Protein AF-A0A661NFU7-F1 (afdb_monomer_lite)

Secondary structure (DSSP, 8-state):
-PPPPP--------------------------------------PPPGGGGS--STT-EEEEESSTTSPPEEEEEEEE-TT--EEEEETT-SS-EEEEE-SSEEEEE-TT--EEEEEEESS--TT-EEEEEEEETTEEEEEEEEEEEEEEEEEETTEEEEEEEEEEEEEEEPSSSS-SS-EEEEEEEEEETTTEEEEEEEEEESPPTT-SS-SEEEEEEEEEE-TTS---PPPSGGGG----HHHHHHHH-S--EEPSPSSPEE-GGG-EEEEEEETTEEEEEEEEEETT-S-TT-SEEEEETTEEEEEES-GGG-TTGGGGHHHHHTT-

Foldseek 3Di:
DDDDDAPQQDDDDDDDDDDDDDDDDDDDDDDDDDDDDDDDPDPPQDQQVQLAFQDQLWKFWKDQDVPGDIKIKGFHDADPVRWTWMDIPRDPGTFIWDDDRAFIFTADPVRHGAGTPDGPPQDAQDKDWDWHADPNDTKIKIKGWHDQFDWDQALNRTFTRKTWMKMWIWAPQDPPAVHTKIKIKIWITTGQRHTFKIWIAIPPAGDDHPDGNITMMGTNFIDGPPDDPNDQPAAQSLFGDDQVNQCVQQVADKAWDPPPGFDQDPPRKTWTWIDGPPWIKIKIAFAAPPPDDPQFPDKDDDPRGIITIHIDCNSRVRRNSCHVNRVSSD

Sequence (330 aa):
MKRPVALVLVFAVALALFTAGCDDGPGDSPGAASGGGTGGTGSSTIPLPRLFPLAPGDRWRLAASPGDAVRLEGVTAIDGTGIIAIHGTAHQAAERYRVSEDEITLVTPMGEAVSPILRAPLRAGAEWAYEHRERDVAVPCEVTVVDVSLRETVAGVEVRGCVSLRRRCRYPAGAPFTNSTTHSSDEVYCPGVGLTRVRNVFRPAPAKSALSADREERVVGFRVAGSPAGGPSEGCARFILLPSDLVTACGVDVRPAAPTAGEDIEDGACRYSHQHGTETLTTVIGAPEGSAPEDALVTVSGDGRSAWVSGRAAACPGAERLAPLLTSLL

pLDDT: mean 79.03, std 21.93, range [21.48, 98.5]

Structure (mmCIF, N/CA/C/O backbone):
data_AF-A0A661NFU7-F1
#
_entry.id   AF-A0A661NFU7-F1
#
loop_
_atom_site.group_PDB
_atom_site.id
_atom_site.type_symbol
_atom_site.label_atom_id
_atom_site.label_alt_id
_atom_site.label_comp_id
_atom_site.label_asym_id
_atom_site.label_entity_id
_atom_site.label_seq_id
_atom_site.pdbx_PDB_ins_code
_atom_site.Cartn_x
_atom_site.Cartn_y
_atom_site.Cartn_z
_atom_site.occupancy
_atom_site.B_iso_or_equiv
_atom_site.auth_seq_id
_atom_site.auth_comp_id
_atom_site.auth_asym_id
_atom_site.auth_atom_id
_atom_site.pdbx_PDB_model_num
ATOM 1 N N . MET A 1 1 ? 1.136 36.111 -5.726 1.00 32.72 1 MET A N 1
ATOM 2 C CA . MET A 1 1 ? 1.785 34.992 -5.008 1.00 32.72 1 MET A CA 1
ATOM 3 C C . MET A 1 1 ? 1.080 33.703 -5.415 1.00 32.72 1 MET A C 1
ATOM 5 O O . MET A 1 1 ? -0.072 33.516 -5.055 1.00 32.72 1 MET A O 1
ATOM 9 N N . LYS A 1 2 ? 1.697 32.902 -6.293 1.00 24.41 2 LYS A N 1
ATOM 10 C CA . LYS A 1 2 ? 1.096 31.701 -6.902 1.00 24.41 2 LYS A CA 1
ATOM 11 C C . LYS A 1 2 ? 1.583 30.464 -6.136 1.00 24.41 2 LYS A C 1
ATOM 13 O O . LYS A 1 2 ? 2.788 30.278 -6.018 1.00 24.41 2 LYS A O 1
ATOM 18 N N . ARG A 1 3 ? 0.659 29.669 -5.586 1.00 21.75 3 ARG A N 1
ATOM 19 C CA . ARG A 1 3 ? 0.948 28.396 -4.898 1.00 21.75 3 ARG A CA 1
ATOM 20 C C . ARG A 1 3 ? 1.427 27.344 -5.918 1.00 21.75 3 ARG A C 1
ATOM 22 O O . ARG A 1 3 ? 0.835 27.288 -6.997 1.00 21.75 3 ARG A O 1
ATOM 29 N N . PRO A 1 4 ? 2.443 26.515 -5.619 1.00 24.59 4 PRO A N 1
ATOM 30 C CA . PRO A 1 4 ? 2.812 25.405 -6.489 1.00 24.59 4 PRO A CA 1
ATOM 31 C C . PRO A 1 4 ? 1.794 24.269 -6.322 1.00 24.59 4 PRO A C 1
ATOM 33 O O . PRO A 1 4 ? 1.572 23.770 -5.222 1.00 24.59 4 PRO A O 1
ATOM 36 N N . VAL A 1 5 ? 1.148 23.893 -7.423 1.00 22.75 5 VAL A N 1
ATOM 37 C CA . VAL A 1 5 ? 0.318 22.689 -7.528 1.00 22.75 5 VAL A CA 1
ATOM 38 C C . VAL A 1 5 ? 1.269 21.495 -7.568 1.00 22.75 5 VAL A C 1
ATOM 40 O O . VAL A 1 5 ? 2.102 21.403 -8.469 1.00 22.75 5 VAL A O 1
ATOM 43 N N . ALA A 1 6 ? 1.182 20.611 -6.574 1.00 25.23 6 ALA A N 1
ATOM 44 C CA . ALA A 1 6 ? 1.880 19.334 -6.588 1.00 25.23 6 ALA A CA 1
ATOM 45 C C . ALA A 1 6 ? 1.347 18.499 -7.760 1.00 25.23 6 ALA A C 1
ATOM 47 O O . ALA A 1 6 ? 0.142 18.273 -7.877 1.00 25.23 6 ALA A O 1
ATOM 48 N N . LEU A 1 7 ? 2.249 18.090 -8.650 1.00 24.42 7 LEU A N 1
ATOM 49 C CA . LEU A 1 7 ? 1.949 17.209 -9.769 1.00 24.42 7 LEU A CA 1
ATOM 50 C C . LEU A 1 7 ? 1.726 15.797 -9.208 1.00 24.42 7 LEU A C 1
ATOM 52 O O . LEU A 1 7 ? 2.658 15.012 -9.072 1.00 24.42 7 LEU A O 1
ATOM 56 N N . VAL A 1 8 ? 0.488 15.524 -8.810 1.00 27.62 8 VAL A N 1
ATOM 57 C CA . VAL A 1 8 ? -0.007 14.186 -8.487 1.00 27.62 8 VAL A CA 1
ATOM 58 C C . VAL A 1 8 ? -0.153 13.428 -9.805 1.00 27.62 8 VAL A C 1
ATOM 60 O O . VAL A 1 8 ? -0.700 13.970 -10.768 1.00 27.62 8 VAL A O 1
ATOM 63 N N . LEU A 1 9 ? 0.367 12.200 -9.876 1.00 27.88 9 LEU A N 1
ATOM 64 C CA . LEU A 1 9 ? 0.092 11.300 -10.993 1.00 27.88 9 LEU A CA 1
ATOM 65 C C . LEU A 1 9 ? -1.425 11.067 -11.047 1.00 27.88 9 LEU A C 1
ATOM 67 O O . LEU A 1 9 ? -2.023 10.497 -10.139 1.00 27.88 9 LEU A O 1
ATOM 71 N N . VAL A 1 10 ? -2.042 11.617 -12.090 1.00 23.67 10 VAL A N 1
ATOM 72 C CA . VAL A 1 10 ? -3.482 11.602 -12.336 1.00 23.67 10 VAL A CA 1
ATOM 73 C C . VAL A 1 10 ? -3.877 10.230 -12.874 1.00 23.67 10 VAL A C 1
ATOM 75 O O . VAL A 1 10 ? -3.493 9.886 -13.988 1.00 23.67 10 VAL A O 1
ATOM 78 N N . PHE A 1 11 ? -4.708 9.502 -12.128 1.00 25.86 11 PHE A N 1
ATOM 79 C CA . PHE A 1 11 ? -5.655 8.546 -12.699 1.00 25.86 11 PHE A CA 1
ATOM 80 C C . PHE A 1 11 ? -7.072 9.033 -12.382 1.00 25.86 11 PHE A C 1
ATOM 82 O O . PHE A 1 11 ? -7.464 9.181 -11.229 1.00 25.86 11 PHE A O 1
ATOM 89 N N . ALA A 1 12 ? -7.817 9.323 -13.440 1.00 22.69 12 ALA A N 1
ATOM 90 C CA . ALA A 1 12 ? -9.223 9.711 -13.478 1.00 22.69 12 ALA A CA 1
ATOM 91 C C . ALA A 1 12 ? -9.811 8.886 -14.649 1.00 22.69 12 ALA A C 1
ATOM 93 O O . ALA A 1 12 ? -9.092 8.685 -15.623 1.00 22.69 12 ALA A O 1
ATOM 94 N N . VAL A 1 13 ? -11.022 8.326 -14.706 1.00 21.78 13 VAL A N 1
ATOM 95 C CA . VAL A 1 13 ? -12.300 8.391 -13.977 1.00 21.78 13 VAL A CA 1
ATOM 96 C C . VAL A 1 13 ? -13.064 7.101 -14.345 1.00 21.78 13 VAL A C 1
ATOM 98 O O . VAL A 1 13 ? -12.955 6.676 -15.490 1.00 21.78 13 VAL A O 1
ATOM 101 N N . ALA A 1 14 ? -13.880 6.539 -13.441 1.00 22.72 14 ALA A N 1
ATOM 102 C CA . ALA A 1 14 ? -15.266 6.111 -13.723 1.00 22.72 14 ALA A CA 1
ATOM 103 C C . ALA A 1 14 ? -15.932 5.569 -12.449 1.00 22.72 14 ALA A C 1
ATOM 105 O O . ALA A 1 14 ? -15.638 4.476 -11.975 1.00 22.72 14 ALA A O 1
ATOM 106 N N . LEU A 1 15 ? -16.841 6.375 -11.902 1.00 21.48 15 LEU A N 1
ATOM 107 C CA . LEU A 1 15 ? -17.808 5.994 -10.883 1.00 21.48 15 LEU A CA 1
ATOM 108 C C . LEU A 1 15 ? -18.973 5.291 -11.594 1.00 21.48 15 LEU A C 1
ATOM 110 O O . LEU A 1 15 ? -19.629 5.907 -12.432 1.00 21.48 15 LEU A O 1
ATOM 114 N N . ALA A 1 16 ? -19.248 4.036 -11.251 1.00 23.38 16 ALA A N 1
ATOM 115 C CA . ALA A 1 16 ? -20.509 3.385 -11.580 1.00 23.38 16 ALA A CA 1
ATOM 116 C C . ALA A 1 16 ? -21.072 2.744 -10.309 1.00 23.38 16 ALA A C 1
ATOM 118 O O . ALA A 1 16 ? -20.549 1.760 -9.793 1.00 23.38 16 ALA A O 1
ATOM 119 N N . LEU A 1 17 ? -22.127 3.373 -9.794 1.00 25.11 17 LEU A N 1
ATOM 120 C CA . LEU A 1 17 ? -23.038 2.820 -8.803 1.00 25.11 17 LEU A CA 1
ATOM 121 C C . LEU A 1 17 ? -23.698 1.570 -9.386 1.00 25.11 17 LEU A C 1
ATOM 123 O O . LEU A 1 17 ? -24.396 1.676 -10.390 1.00 25.11 17 LEU A O 1
ATOM 127 N N . PHE A 1 18 ? -23.548 0.428 -8.719 1.00 24.09 18 PHE A N 1
ATOM 128 C CA . PHE A 1 18 ? -24.538 -0.639 -8.790 1.00 24.09 18 PHE A CA 1
ATOM 129 C C . PHE A 1 18 ? -24.770 -1.234 -7.405 1.00 24.09 18 PHE A C 1
ATOM 131 O O . PHE A 1 18 ? -23.899 -1.828 -6.777 1.00 24.09 18 PHE A O 1
ATOM 138 N N . THR A 1 19 ? -25.994 -1.011 -6.947 1.00 29.20 19 THR A N 1
ATOM 139 C CA . THR A 1 19 ? -26.696 -1.716 -5.884 1.00 29.20 19 THR A CA 1
ATOM 140 C C . THR A 1 19 ? -27.174 -3.072 -6.404 1.00 29.20 19 THR A C 1
ATOM 142 O O . THR A 1 19 ? -27.912 -3.103 -7.387 1.00 29.20 19 THR A O 1
ATOM 145 N N . ALA A 1 20 ? -26.793 -4.157 -5.736 1.00 24.72 20 ALA A N 1
ATOM 146 C CA . ALA A 1 20 ? -27.461 -5.466 -5.656 1.00 24.72 20 ALA A CA 1
ATOM 147 C C . ALA A 1 20 ? -26.485 -6.367 -4.884 1.00 24.72 20 ALA A C 1
ATOM 149 O O . ALA A 1 20 ? -25.292 -6.308 -5.140 1.00 24.72 20 ALA A O 1
ATOM 150 N N . GLY A 1 21 ? -26.833 -7.192 -3.914 1.00 23.44 21 GLY A N 1
ATOM 151 C CA . GLY A 1 21 ? -28.088 -7.698 -3.391 1.00 23.44 21 GLY A CA 1
ATOM 152 C C . GLY A 1 21 ? -27.630 -8.873 -2.528 1.00 23.44 21 GLY A C 1
ATOM 153 O O . GLY A 1 21 ? -26.837 -9.689 -2.993 1.00 23.44 21 GLY A O 1
ATOM 154 N N . CYS A 1 22 ? -27.998 -8.871 -1.252 1.00 26.19 22 CYS A N 1
ATOM 155 C CA . CYS A 1 22 ? -27.681 -9.945 -0.320 1.00 26.19 22 CYS A CA 1
ATOM 156 C C . CYS A 1 22 ? -28.248 -11.268 -0.843 1.00 26.19 22 CYS A C 1
ATOM 158 O O . CYS A 1 22 ? -29.412 -11.297 -1.240 1.00 26.19 22 CYS A O 1
ATOM 160 N N . ASP A 1 23 ? -27.461 -12.339 -0.779 1.00 26.25 23 ASP A N 1
ATOM 161 C CA . ASP A 1 23 ? -28.019 -13.676 -0.611 1.00 26.25 23 ASP A CA 1
ATOM 162 C C . ASP A 1 23 ? -27.076 -14.505 0.270 1.00 26.25 23 ASP A C 1
ATOM 164 O O . ASP A 1 23 ? -25.884 -14.647 -0.017 1.00 26.25 23 ASP A O 1
ATOM 168 N N . ASP A 1 24 ? -27.628 -14.957 1.393 1.00 26.53 24 ASP A N 1
ATOM 169 C CA . ASP A 1 24 ? -26.998 -15.775 2.423 1.00 26.53 24 ASP A CA 1
ATOM 170 C C . ASP A 1 24 ? -27.131 -17.262 2.066 1.00 26.53 24 ASP A C 1
ATOM 172 O O . ASP A 1 24 ? -28.195 -17.722 1.651 1.00 26.53 24 ASP A O 1
ATOM 176 N N . GLY A 1 25 ? -26.094 -18.059 2.332 1.00 26.88 25 GLY A N 1
ATOM 177 C CA . GLY A 1 25 ? -26.240 -19.514 2.374 1.00 26.88 25 GLY A CA 1
ATOM 178 C C . GLY A 1 25 ? -24.966 -20.253 2.803 1.00 26.88 25 GLY A C 1
ATOM 179 O O . GLY A 1 25 ? -23.884 -19.852 2.388 1.00 26.88 25 GLY A O 1
ATOM 180 N N . PRO A 1 26 ? -25.053 -21.299 3.649 1.00 32.62 26 PRO A N 1
ATOM 181 C CA . PRO A 1 26 ? -24.040 -21.582 4.667 1.00 32.62 26 PRO A CA 1
ATOM 182 C C . PRO A 1 26 ? -23.194 -22.845 4.414 1.00 32.62 26 PRO A C 1
ATOM 184 O O . PRO A 1 26 ? -23.623 -23.754 3.715 1.00 32.62 26 PRO A O 1
ATOM 187 N N . GLY A 1 27 ? -22.064 -22.922 5.132 1.00 25.66 27 GLY A N 1
ATOM 188 C CA . GLY A 1 27 ? -21.506 -24.162 5.695 1.00 25.66 27 GLY A CA 1
ATOM 189 C C . GLY A 1 27 ? -20.656 -25.044 4.777 1.00 25.66 27 GLY A C 1
ATOM 190 O O . GLY A 1 27 ? -21.165 -25.662 3.855 1.00 25.66 27 GLY A O 1
ATOM 191 N N . ASP A 1 28 ? -19.362 -25.172 5.088 1.00 26.33 28 ASP A N 1
ATOM 192 C CA . ASP A 1 28 ? -18.839 -26.421 5.668 1.00 26.33 28 ASP A CA 1
ATOM 193 C C . ASP A 1 28 ? -17.328 -26.336 5.946 1.00 26.33 28 ASP A C 1
ATOM 195 O O . ASP A 1 28 ? -16.504 -26.103 5.062 1.00 26.33 28 ASP A O 1
ATOM 199 N N . SER A 1 29 ? -16.971 -26.572 7.210 1.00 35.22 29 SER A N 1
ATOM 200 C CA . SER A 1 29 ? -15.615 -26.922 7.644 1.00 35.22 29 SER A CA 1
ATOM 201 C C . SER A 1 29 ? -15.405 -28.427 7.478 1.00 35.22 29 SER A C 1
ATOM 203 O O . SER A 1 29 ? -16.268 -29.214 7.866 1.00 35.22 29 SER A O 1
ATOM 205 N N . PRO A 1 30 ? -14.220 -28.856 7.027 1.00 34.56 30 PRO A N 1
ATOM 206 C CA . PRO A 1 30 ? -13.427 -29.766 7.861 1.00 34.56 30 PRO A CA 1
ATOM 207 C C . PRO A 1 30 ? -11.935 -29.387 7.778 1.00 34.56 30 PRO A C 1
ATOM 209 O O . PRO A 1 30 ? -11.441 -28.945 6.752 1.00 34.56 30 PRO A O 1
ATOM 212 N N . GLY A 1 31 ? -11.131 -29.453 8.830 1.00 26.16 31 GLY A N 1
ATOM 213 C CA . GLY A 1 31 ? -10.906 -30.603 9.692 1.00 26.16 31 GLY A CA 1
ATOM 214 C C . GLY A 1 31 ? -9.389 -30.801 9.743 1.00 26.16 31 GLY A C 1
ATOM 215 O O . GLY A 1 31 ? -8.751 -31.051 8.724 1.00 26.16 31 GLY A O 1
ATOM 216 N N . ALA A 1 32 ? -8.807 -30.602 10.922 1.00 32.34 32 ALA A N 1
ATOM 217 C CA . ALA A 1 32 ? -7.379 -30.729 11.168 1.00 32.34 32 ALA A CA 1
ATOM 218 C C . ALA A 1 32 ? -6.890 -32.167 10.930 1.00 32.34 32 ALA A C 1
ATOM 220 O O . ALA A 1 32 ? -7.489 -33.118 11.430 1.00 32.34 32 ALA A O 1
ATOM 221 N N . ALA A 1 33 ? -5.753 -32.314 10.248 1.00 31.33 33 ALA A N 1
ATOM 222 C CA . ALA A 1 33 ? -4.968 -33.542 10.250 1.00 31.33 33 ALA A CA 1
ATOM 223 C C . ALA A 1 33 ? -3.487 -33.214 10.475 1.00 31.33 33 ALA A C 1
ATOM 225 O O . ALA A 1 33 ? -2.827 -32.548 9.681 1.00 31.33 33 ALA A O 1
ATOM 226 N N . SER A 1 34 ? -3.007 -33.679 11.622 1.00 31.25 34 SER A N 1
ATOM 227 C CA . SER A 1 34 ? -1.635 -33.675 12.116 1.00 31.25 34 SER A CA 1
ATOM 228 C C . SER A 1 34 ? -0.794 -34.818 11.535 1.00 31.25 34 SER A C 1
ATOM 230 O O . SER A 1 34 ? -1.303 -35.925 11.370 1.00 31.25 34 SER A O 1
ATOM 232 N N . GLY A 1 35 ? 0.517 -34.587 11.398 1.00 28.98 35 GLY A N 1
ATOM 233 C CA . GLY A 1 35 ? 1.565 -35.596 11.160 1.00 28.98 35 GLY A CA 1
ATOM 234 C C . GLY A 1 35 ? 2.406 -35.232 9.932 1.00 28.98 35 GLY A C 1
ATOM 235 O O . GLY A 1 35 ? 1.856 -34.902 8.897 1.00 28.98 35 GLY A O 1
ATOM 236 N N . GLY A 1 36 ? 3.734 -35.214 9.921 1.00 27.38 36 GLY A N 1
ATOM 237 C CA . GLY A 1 36 ? 4.742 -35.725 10.837 1.00 27.38 36 GLY A CA 1
ATOM 238 C C . GLY A 1 36 ? 5.950 -36.135 9.986 1.00 27.38 36 GLY A C 1
ATOM 239 O O . GLY A 1 36 ? 5.852 -37.096 9.238 1.00 27.38 36 GLY A O 1
ATOM 240 N N . GLY A 1 37 ? 7.068 -35.409 10.108 1.00 29.00 37 GLY A N 1
ATOM 241 C CA . GLY A 1 37 ? 8.418 -35.848 9.720 1.00 29.00 37 GLY A CA 1
ATOM 242 C C . GLY A 1 37 ? 8.787 -35.859 8.228 1.00 29.00 37 GLY A C 1
ATOM 243 O O . GLY A 1 37 ? 8.301 -36.669 7.453 1.00 29.00 37 GLY A O 1
ATOM 244 N N . THR A 1 38 ? 9.786 -35.062 7.842 1.00 32.88 38 THR A N 1
ATOM 245 C CA . THR A 1 38 ? 11.164 -35.523 7.541 1.00 32.88 38 THR A CA 1
ATOM 246 C C . THR A 1 38 ? 11.987 -34.376 6.950 1.00 32.88 38 THR A C 1
ATOM 248 O O . THR A 1 38 ? 11.473 -33.501 6.260 1.00 32.88 38 THR A O 1
ATOM 251 N N . GLY A 1 39 ? 13.278 -34.345 7.291 1.00 38.88 39 GLY A N 1
ATOM 252 C CA . GLY A 1 39 ? 14.215 -33.324 6.843 1.00 38.88 39 GLY A CA 1
ATOM 253 C C . GLY A 1 39 ? 14.379 -33.321 5.327 1.00 38.88 39 GLY A C 1
ATOM 254 O O . GLY A 1 39 ? 14.844 -34.291 4.738 1.00 38.88 39 GLY A O 1
ATOM 255 N N . GLY A 1 40 ? 14.053 -32.187 4.721 1.00 28.52 40 GLY A N 1
ATOM 256 C CA . GLY A 1 40 ? 14.573 -31.775 3.432 1.00 28.52 40 GLY A CA 1
ATOM 257 C C . GLY A 1 40 ? 15.336 -30.480 3.645 1.00 28.52 40 GLY A C 1
ATOM 258 O O . GLY A 1 40 ? 14.854 -29.580 4.333 1.00 28.52 40 GLY A O 1
ATOM 259 N N . THR A 1 41 ? 16.518 -30.360 3.051 1.00 40.97 41 THR A N 1
ATOM 260 C CA . THR A 1 41 ? 17.114 -29.065 2.706 1.00 40.97 41 THR A CA 1
ATOM 261 C C . THR A 1 41 ? 16.183 -28.384 1.704 1.00 40.97 41 THR A C 1
ATOM 263 O O . THR A 1 41 ? 16.412 -28.403 0.497 1.00 40.97 41 THR A O 1
ATOM 266 N N . GLY A 1 42 ? 15.050 -27.895 2.204 1.00 34.97 42 GLY A N 1
ATOM 267 C CA . GLY A 1 42 ? 14.033 -27.228 1.425 1.00 34.97 42 GLY A CA 1
ATOM 268 C C . GLY A 1 42 ? 14.587 -25.881 1.017 1.00 34.97 42 GLY A C 1
ATOM 269 O O . GLY A 1 42 ? 14.854 -25.032 1.866 1.00 34.97 42 GLY A O 1
ATOM 270 N N . SER A 1 43 ? 14.756 -25.688 -0.286 1.00 43.81 43 SER A N 1
ATOM 271 C CA . SER A 1 43 ? 14.678 -24.356 -0.864 1.00 43.81 43 SER A CA 1
ATOM 272 C C . SER A 1 43 ? 13.321 -23.799 -0.434 1.00 43.81 43 SER A C 1
ATOM 274 O O . SER A 1 43 ? 12.294 -24.157 -1.003 1.00 43.81 43 SER A O 1
ATOM 276 N N . SER A 1 44 ? 13.282 -23.051 0.672 1.00 49.50 44 SER A N 1
ATOM 277 C CA . SER A 1 44 ? 12.045 -22.455 1.155 1.00 49.50 44 SER A CA 1
ATOM 278 C C . SER A 1 44 ? 11.740 -21.285 0.234 1.00 49.50 44 SER A C 1
ATOM 280 O O . SER A 1 44 ? 12.158 -20.155 0.484 1.00 49.50 44 SER A O 1
ATOM 282 N N . THR A 1 45 ? 11.074 -21.565 -0.881 1.00 71.69 45 THR A N 1
ATOM 283 C CA . THR A 1 45 ? 10.453 -20.526 -1.691 1.00 71.69 45 THR A CA 1
ATOM 284 C C . THR A 1 45 ? 9.476 -19.786 -0.793 1.00 71.69 45 THR A C 1
ATOM 286 O O . THR A 1 45 ? 8.555 -20.390 -0.244 1.00 71.69 45 THR A O 1
ATOM 289 N N . ILE A 1 46 ? 9.728 -18.498 -0.577 1.00 77.00 46 ILE A N 1
ATOM 290 C CA . ILE A 1 46 ? 8.835 -17.639 0.193 1.00 77.00 46 ILE A CA 1
ATOM 291 C C . ILE A 1 46 ? 7.577 -17.444 -0.661 1.00 77.00 46 ILE A C 1
ATOM 293 O O . ILE A 1 46 ? 7.709 -16.910 -1.764 1.00 77.00 46 ILE A O 1
ATOM 297 N N . PRO A 1 47 ? 6.390 -17.875 -0.194 1.00 88.88 47 PRO A N 1
ATOM 298 C CA . PRO A 1 47 ? 5.140 -17.635 -0.907 1.00 88.88 47 PRO A CA 1
ATOM 299 C C . PRO A 1 47 ? 4.960 -16.136 -1.133 1.00 88.88 47 PRO A C 1
ATOM 301 O O . PRO A 1 47 ? 5.086 -15.360 -0.177 1.00 88.88 47 PRO A O 1
ATOM 304 N N . LEU A 1 48 ? 4.664 -15.720 -2.367 1.00 93.44 48 LEU A N 1
ATOM 305 C CA . LEU A 1 48 ? 4.478 -14.301 -2.682 1.00 93.44 48 LEU A CA 1
ATOM 306 C C . LEU A 1 48 ? 3.436 -13.616 -1.790 1.00 93.44 48 LEU A C 1
ATOM 308 O O . LEU A 1 48 ? 3.732 -12.513 -1.329 1.00 93.44 48 LEU A O 1
ATOM 312 N N . PRO A 1 49 ? 2.288 -14.242 -1.447 1.00 93.31 49 PRO A N 1
ATOM 313 C CA . PRO A 1 49 ? 1.300 -13.608 -0.577 1.00 93.31 49 PRO A CA 1
ATOM 314 C C . PRO A 1 49 ? 1.865 -13.207 0.792 1.00 93.31 49 PRO A C 1
ATOM 316 O O . PRO A 1 49 ? 1.413 -12.237 1.386 1.00 93.31 49 PRO A O 1
ATOM 319 N N . ARG A 1 50 ? 2.913 -13.880 1.291 1.00 91.94 50 ARG A N 1
ATOM 320 C CA . ARG A 1 50 ? 3.550 -13.487 2.558 1.00 91.94 50 ARG A CA 1
ATOM 321 C C . ARG A 1 50 ? 4.326 -12.177 2.458 1.00 91.94 50 ARG A C 1
ATOM 323 O O . ARG A 1 50 ? 4.597 -11.579 3.493 1.00 91.94 50 ARG A O 1
ATOM 330 N N . LEU A 1 51 ? 4.706 -11.750 1.257 1.00 93.38 51 LEU A N 1
ATOM 331 C CA . LEU A 1 51 ? 5.457 -10.523 0.982 1.00 93.38 51 LEU A CA 1
ATOM 332 C C . LEU A 1 51 ? 4.544 -9.329 0.671 1.00 93.38 51 LEU A C 1
ATOM 334 O O . LEU A 1 51 ? 5.028 -8.329 0.142 1.00 93.38 51 LEU A O 1
ATOM 338 N N . PHE A 1 52 ? 3.244 -9.422 0.964 1.00 93.38 52 PHE A N 1
ATOM 339 C CA . PHE A 1 52 ? 2.271 -8.377 0.661 1.00 93.38 52 PHE A CA 1
ATOM 340 C C . PHE A 1 52 ? 1.243 -8.222 1.797 1.00 93.38 52 PHE A C 1
ATOM 342 O O . PHE A 1 52 ? 0.897 -9.223 2.421 1.00 93.38 52 PHE A O 1
ATOM 349 N N . PRO A 1 53 ? 0.756 -7.004 2.094 1.00 91.31 53 PRO A N 1
ATOM 350 C CA . PRO A 1 53 ? -0.383 -6.794 2.991 1.00 91.31 53 PRO A CA 1
ATOM 351 C C . PRO A 1 53 ? -1.676 -7.312 2.352 1.00 91.31 53 PRO A C 1
ATOM 353 O O . PRO A 1 53 ? -1.951 -7.006 1.192 1.00 91.31 53 PRO A O 1
ATOM 356 N N . LEU A 1 54 ? -2.472 -8.087 3.090 1.00 91.00 54 LEU A N 1
ATOM 357 C CA . LEU A 1 54 ? -3.600 -8.838 2.525 1.00 91.00 54 LEU A CA 1
ATOM 358 C C . LEU A 1 54 ? -4.923 -8.649 3.250 1.00 91.00 54 LEU A C 1
ATOM 360 O O . LEU A 1 54 ? -5.942 -9.032 2.691 1.00 91.00 54 LEU A O 1
ATOM 364 N N . ALA A 1 55 ? -4.945 -8.105 4.461 1.00 87.81 55 ALA A N 1
ATOM 365 C CA . ALA A 1 55 ? -6.167 -8.014 5.248 1.00 87.81 55 ALA A CA 1
ATOM 366 C C . ALA A 1 55 ? -6.689 -6.573 5.283 1.00 87.81 55 ALA A C 1
ATOM 368 O O . ALA A 1 55 ? -5.903 -5.654 5.523 1.00 87.81 55 ALA A O 1
ATOM 369 N N . PRO A 1 56 ? -8.005 -6.330 5.110 1.00 84.06 56 PRO A N 1
ATOM 370 C CA . PRO A 1 56 ? -8.596 -5.048 5.467 1.00 84.06 56 PRO A CA 1
ATOM 371 C C . PRO A 1 56 ? -8.217 -4.694 6.905 1.00 84.06 56 PRO A C 1
ATOM 373 O O . PRO A 1 56 ? -8.402 -5.500 7.813 1.00 84.06 56 PRO A O 1
ATOM 376 N N . GLY A 1 57 ? -7.654 -3.503 7.094 1.00 78.94 57 GLY A N 1
ATOM 377 C CA . GLY A 1 57 ? -7.089 -3.092 8.383 1.00 78.94 57 GLY A CA 1
ATOM 378 C C . GLY A 1 57 ? -5.566 -3.218 8.482 1.00 78.94 57 GLY A C 1
ATOM 379 O O . GLY A 1 57 ? -4.996 -2.673 9.421 1.00 78.94 57 GLY A O 1
ATOM 380 N N . ASP A 1 58 ? -4.880 -3.822 7.506 1.00 87.56 58 ASP A N 1
ATOM 381 C CA . ASP A 1 58 ? -3.417 -3.741 7.411 1.00 87.56 58 ASP A CA 1
ATOM 382 C C . ASP A 1 58 ? -2.994 -2.289 7.151 1.00 87.56 58 ASP A C 1
ATOM 384 O O . ASP A 1 58 ? -3.559 -1.612 6.283 1.00 87.56 58 ASP A O 1
ATOM 388 N N . ARG A 1 59 ? -2.018 -1.784 7.909 1.00 87.25 59 ARG A N 1
ATOM 389 C CA . ARG A 1 59 ? -1.589 -0.379 7.906 1.00 87.25 59 ARG A CA 1
ATOM 390 C C . ARG A 1 59 ? -0.078 -0.250 8.007 1.00 87.25 59 ARG A C 1
ATOM 392 O O . ARG A 1 59 ? 0.571 -0.981 8.754 1.00 87.25 59 ARG A O 1
ATOM 399 N N . TRP A 1 60 ? 0.485 0.743 7.332 1.00 88.06 60 TRP A N 1
ATOM 400 C CA . TRP A 1 60 ? 1.895 1.097 7.471 1.00 88.06 60 TRP A CA 1
ATOM 401 C C . TRP A 1 60 ? 2.139 2.593 7.289 1.00 88.06 60 TRP A C 1
ATOM 403 O O . TRP A 1 60 ? 1.314 3.348 6.770 1.00 88.06 60 TRP A O 1
ATOM 413 N N . ARG A 1 61 ? 3.294 3.028 7.791 1.00 86.75 61 ARG A N 1
ATOM 414 C CA . ARG A 1 61 ? 3.754 4.414 7.808 1.00 86.75 61 ARG A CA 1
ATOM 415 C C . ARG A 1 61 ? 5.058 4.506 7.048 1.00 86.75 61 ARG A C 1
ATOM 417 O O . ARG A 1 61 ? 6.004 3.804 7.393 1.00 86.75 61 ARG A O 1
ATOM 424 N N . LEU A 1 62 ? 5.122 5.401 6.074 1.00 87.81 62 LEU A N 1
ATOM 425 C CA . LEU A 1 62 ? 6.304 5.626 5.251 1.00 87.81 62 LEU A CA 1
ATOM 426 C C . LEU A 1 62 ? 6.898 7.000 5.551 1.00 87.81 62 LEU A C 1
ATOM 428 O O . LEU A 1 62 ? 6.176 7.997 5.598 1.00 87.81 62 LEU A O 1
ATOM 432 N N . ALA A 1 63 ? 8.214 7.056 5.716 1.00 87.06 63 ALA A N 1
ATOM 433 C CA . ALA A 1 63 ? 8.962 8.305 5.809 1.00 87.06 63 ALA A CA 1
ATOM 434 C C . ALA A 1 63 ? 10.189 8.246 4.899 1.00 87.06 63 ALA A C 1
ATOM 436 O O . ALA A 1 63 ? 10.810 7.190 4.760 1.00 87.06 63 ALA A O 1
ATOM 437 N N . ALA A 1 64 ? 10.534 9.377 4.283 1.00 86.12 64 ALA A N 1
ATOM 438 C CA . ALA A 1 64 ? 11.731 9.471 3.454 1.00 86.12 64 ALA A CA 1
ATOM 439 C C . ALA A 1 64 ? 13.000 9.658 4.301 1.00 86.12 64 ALA A C 1
ATOM 441 O O . ALA A 1 64 ? 14.003 8.981 4.086 1.00 86.12 64 ALA A O 1
ATOM 442 N N . SER A 1 65 ? 12.916 10.503 5.329 1.00 75.31 65 SER A N 1
ATOM 443 C CA . SER A 1 65 ? 13.968 10.744 6.320 1.00 75.31 65 SER A CA 1
ATOM 444 C C . SER A 1 65 ? 13.367 10.932 7.720 1.00 75.31 65 SER A C 1
ATOM 446 O O . SER A 1 65 ? 12.181 11.256 7.844 1.00 75.31 65 SER A O 1
ATOM 448 N N . PRO A 1 66 ? 14.158 10.785 8.800 1.00 66.81 66 PRO A N 1
ATOM 449 C CA . PRO A 1 66 ? 13.733 11.194 10.136 1.00 66.81 66 PRO A CA 1
ATOM 450 C C . PRO A 1 66 ? 13.310 12.672 10.147 1.00 66.81 66 PRO A C 1
ATOM 452 O O . PRO A 1 66 ? 14.098 13.543 9.789 1.00 66.81 66 PRO A O 1
ATOM 455 N N . GLY A 1 67 ? 12.067 12.947 10.550 1.00 63.31 67 GLY A N 1
ATOM 456 C CA . GLY A 1 67 ? 11.493 14.299 10.578 1.00 63.31 67 GLY A CA 1
ATOM 457 C C . GLY A 1 67 ? 10.727 14.718 9.317 1.00 63.31 67 GLY A C 1
ATOM 458 O O . GLY A 1 67 ? 10.070 15.758 9.344 1.00 63.31 67 GLY A O 1
ATOM 459 N N . ASP A 1 68 ? 10.749 13.917 8.246 1.00 75.44 68 ASP A N 1
ATOM 460 C CA . ASP A 1 68 ? 9.902 14.162 7.075 1.00 75.44 68 ASP A CA 1
ATOM 461 C C . ASP A 1 68 ? 8.424 13.869 7.371 1.00 75.44 68 ASP A C 1
ATOM 463 O O . ASP A 1 68 ? 8.070 13.120 8.287 1.00 75.44 68 ASP A O 1
ATOM 467 N N . ALA A 1 69 ? 7.542 14.446 6.549 1.00 75.81 69 ALA A N 1
ATOM 468 C CA . ALA A 1 69 ? 6.115 14.162 6.611 1.00 75.81 69 ALA A CA 1
ATOM 469 C C . ALA A 1 69 ? 5.855 12.662 6.409 1.00 75.81 69 ALA A C 1
ATOM 471 O O . ALA A 1 69 ? 6.262 12.069 5.408 1.00 75.81 69 ALA A O 1
ATOM 472 N N . VAL A 1 70 ? 5.141 12.066 7.361 1.00 80.19 70 VAL A N 1
ATOM 473 C CA . VAL A 1 70 ? 4.796 10.648 7.326 1.00 80.19 70 VAL A CA 1
ATOM 474 C C . VAL A 1 70 ? 3.595 10.432 6.412 1.00 80.19 70 VAL A C 1
ATOM 476 O O . VAL A 1 70 ? 2.543 11.052 6.582 1.00 80.19 70 VAL A O 1
ATOM 479 N N . ARG A 1 71 ? 3.743 9.514 5.460 1.00 83.69 71 ARG A N 1
ATOM 480 C CA . ARG A 1 71 ? 2.634 8.984 4.667 1.00 83.69 71 ARG A CA 1
ATOM 481 C C . ARG A 1 71 ? 2.020 7.794 5.385 1.00 83.69 71 ARG A C 1
ATOM 483 O O . ARG A 1 71 ? 2.740 6.990 5.971 1.00 83.69 71 ARG A O 1
ATOM 490 N N . LEU A 1 72 ? 0.699 7.693 5.331 1.00 84.69 72 LEU A N 1
ATOM 491 C CA . LEU A 1 72 ? -0.044 6.552 5.857 1.00 84.69 72 LEU A CA 1
ATOM 492 C C . LEU A 1 72 ? -0.632 5.801 4.677 1.00 84.69 72 LEU A C 1
ATOM 494 O O . LEU A 1 72 ? -1.174 6.438 3.774 1.00 84.69 72 LEU A O 1
ATOM 498 N N . GLU A 1 73 ? -0.541 4.483 4.711 1.00 88.38 73 GLU A N 1
ATOM 499 C CA . GLU A 1 73 ? -1.100 3.588 3.707 1.00 88.38 73 GLU A CA 1
ATOM 500 C C . GLU A 1 73 ? -1.746 2.382 4.379 1.00 88.38 73 GLU A C 1
ATOM 502 O O . GLU A 1 73 ? -1.440 2.047 5.529 1.00 88.38 73 GLU A O 1
ATOM 507 N N . GLY A 1 74 ? -2.671 1.744 3.670 1.00 89.00 74 GLY A N 1
ATOM 508 C CA . GLY A 1 74 ? -3.334 0.566 4.188 1.00 89.00 74 GLY A CA 1
ATOM 509 C C . GLY A 1 74 ? -4.292 -0.103 3.227 1.00 89.00 74 GLY A C 1
ATOM 510 O O . GLY A 1 74 ? -4.826 0.515 2.304 1.00 89.00 74 GLY A O 1
ATOM 511 N N . VAL A 1 75 ? -4.545 -1.379 3.504 1.00 90.06 75 VAL A N 1
ATOM 512 C CA . VAL A 1 75 ? -5.567 -2.167 2.819 1.00 90.06 75 VAL A CA 1
ATOM 513 C C . VAL A 1 75 ? -6.935 -1.758 3.353 1.00 90.06 75 VAL A C 1
ATOM 515 O O . VAL A 1 75 ? -7.250 -1.917 4.536 1.00 90.06 75 VAL A O 1
ATOM 518 N N . THR A 1 76 ? -7.752 -1.204 2.468 1.00 84.56 76 THR A N 1
ATOM 519 C CA . THR A 1 76 ? -9.076 -0.659 2.805 1.00 84.56 76 THR A CA 1
ATOM 520 C C . THR A 1 76 ? -10.211 -1.621 2.497 1.00 84.56 76 THR A C 1
ATOM 522 O O . THR A 1 76 ? -11.213 -1.625 3.203 1.00 84.56 76 THR A O 1
ATOM 525 N N . ALA A 1 77 ? -10.057 -2.448 1.465 1.00 84.38 77 ALA A N 1
ATOM 526 C CA . ALA A 1 77 ? -11.067 -3.410 1.056 1.00 84.38 77 ALA A CA 1
ATOM 527 C C . ALA A 1 77 ? -10.444 -4.534 0.228 1.00 84.38 77 ALA A C 1
ATOM 529 O O . ALA A 1 77 ? -9.371 -4.371 -0.359 1.00 84.38 77 ALA A O 1
ATOM 530 N N . ILE A 1 78 ? -11.174 -5.641 0.146 1.00 88.75 78 ILE A N 1
ATOM 531 C CA . ILE A 1 78 ? -10.999 -6.681 -0.862 1.00 88.75 78 ILE A CA 1
ATOM 532 C C . ILE A 1 78 ? -12.357 -6.844 -1.535 1.00 88.75 78 ILE A C 1
ATOM 534 O O . ILE A 1 78 ? -13.369 -6.949 -0.839 1.00 88.75 78 ILE A O 1
ATOM 538 N N . ASP A 1 79 ? -12.404 -6.808 -2.863 1.00 86.56 79 ASP A N 1
ATOM 539 C CA . ASP A 1 79 ? -13.659 -7.027 -3.581 1.00 86.56 79 ASP A CA 1
ATOM 540 C C . ASP A 1 79 ? -14.022 -8.519 -3.693 1.00 86.56 79 ASP A C 1
ATOM 542 O O . ASP A 1 79 ? -13.245 -9.405 -3.334 1.00 86.56 79 ASP A O 1
ATOM 546 N N . GLY A 1 80 ? -15.215 -8.817 -4.218 1.00 85.38 80 GLY A N 1
ATOM 547 C CA . GLY A 1 80 ? -15.696 -10.196 -4.384 1.00 85.38 80 GLY A CA 1
ATOM 548 C C . GLY A 1 80 ? -14.864 -11.062 -5.341 1.00 85.38 80 GLY A C 1
ATOM 549 O O . GLY A 1 80 ? -15.101 -12.262 -5.430 1.00 85.38 80 GLY A O 1
ATOM 550 N N . THR A 1 81 ? -13.892 -10.479 -6.051 1.00 87.06 81 THR A N 1
ATOM 551 C CA . THR A 1 81 ? -12.956 -11.190 -6.934 1.00 87.06 81 THR A CA 1
ATOM 552 C C . THR A 1 81 ? -11.576 -11.388 -6.304 1.00 87.06 81 THR A C 1
ATOM 554 O O . THR A 1 81 ? -10.698 -11.988 -6.926 1.00 87.06 81 THR A O 1
ATOM 557 N N . GLY A 1 82 ? -11.372 -10.903 -5.075 1.00 89.00 82 GLY A N 1
ATOM 558 C CA . GLY A 1 82 ? -10.097 -10.983 -4.369 1.00 89.00 82 GLY A CA 1
ATOM 559 C C . GLY A 1 82 ? -9.118 -9.853 -4.704 1.00 89.00 82 GLY A C 1
ATOM 560 O O . GLY A 1 82 ? -7.944 -9.958 -4.350 1.00 89.00 82 GLY A O 1
ATOM 561 N N . ILE A 1 83 ? -9.550 -8.781 -5.383 1.00 94.31 83 ILE A N 1
ATOM 562 C CA . ILE A 1 83 ? -8.685 -7.623 -5.651 1.00 94.31 83 ILE A CA 1
ATOM 563 C C . ILE A 1 83 ? -8.610 -6.746 -4.403 1.00 94.31 83 ILE A C 1
ATOM 565 O O . ILE A 1 83 ? -9.620 -6.300 -3.860 1.00 94.31 83 ILE A O 1
ATOM 569 N N . ILE A 1 84 ? -7.381 -6.465 -3.987 1.00 93.75 84 ILE A N 1
ATOM 570 C CA . ILE A 1 84 ? -7.040 -5.710 -2.785 1.00 93.75 84 ILE A CA 1
ATOM 571 C C . ILE A 1 84 ? -6.942 -4.231 -3.139 1.00 93.75 84 ILE A C 1
ATOM 573 O O . ILE A 1 84 ? -6.192 -3.869 -4.042 1.00 93.75 84 ILE A O 1
ATOM 577 N N . ALA A 1 85 ? -7.654 -3.368 -2.416 1.00 91.69 85 ALA A N 1
ATOM 578 C CA . ALA A 1 85 ? -7.587 -1.918 -2.571 1.00 91.69 85 ALA A CA 1
ATOM 579 C C . ALA A 1 85 ? -6.730 -1.279 -1.468 1.00 91.69 85 ALA A C 1
ATOM 581 O O . ALA A 1 85 ? -7.108 -1.287 -0.291 1.00 91.69 85 ALA A O 1
ATOM 582 N N . ILE A 1 86 ? -5.608 -0.673 -1.858 1.00 90.81 86 ILE A N 1
ATOM 583 C CA . ILE A 1 86 ? -4.704 0.067 -0.975 1.00 90.81 86 ILE A CA 1
ATOM 584 C C . ILE A 1 86 ? -4.924 1.564 -1.173 1.00 90.81 86 ILE A C 1
ATOM 586 O O . ILE A 1 86 ? -4.802 2.080 -2.284 1.00 90.81 86 ILE A O 1
ATOM 590 N N . HIS A 1 87 ? -5.233 2.271 -0.090 1.00 87.19 87 HIS A N 1
ATOM 591 C CA . HIS A 1 87 ? -5.286 3.732 -0.075 1.00 87.19 87 HIS A CA 1
ATOM 592 C C . HIS A 1 87 ? -4.147 4.291 0.765 1.00 87.19 87 HIS A C 1
ATOM 594 O O . HIS A 1 87 ? -3.721 3.676 1.741 1.00 87.19 87 HIS A O 1
ATOM 600 N N . GLY A 1 88 ? -3.710 5.502 0.426 1.00 81.12 88 GLY A N 1
ATOM 601 C CA . GLY A 1 88 ? -2.774 6.246 1.252 1.00 81.12 88 GLY A CA 1
ATOM 602 C C . GLY A 1 88 ? -2.998 7.746 1.205 1.00 81.12 88 GLY A C 1
ATOM 603 O O . GLY A 1 88 ? -3.657 8.263 0.307 1.00 81.12 88 GLY A O 1
ATOM 604 N N . THR A 1 89 ? -2.404 8.465 2.154 1.00 72.81 89 THR A N 1
ATOM 605 C CA . THR A 1 89 ? -2.563 9.925 2.297 1.00 72.81 89 THR A CA 1
ATOM 606 C C . THR A 1 89 ? -2.004 10.730 1.122 1.00 72.81 89 THR A C 1
ATOM 608 O O . THR A 1 89 ? -2.352 11.898 0.962 1.00 72.81 89 THR A O 1
ATOM 611 N N . ALA A 1 90 ? -1.147 10.124 0.296 1.00 67.06 90 ALA A N 1
ATOM 612 C CA . ALA A 1 90 ? -0.582 10.742 -0.902 1.00 67.06 90 ALA A CA 1
ATOM 613 C C . ALA A 1 90 ? -1.382 10.457 -2.187 1.00 67.06 90 ALA A C 1
ATOM 615 O O . ALA A 1 90 ? -1.149 11.118 -3.201 1.00 67.06 90 ALA A O 1
ATOM 616 N N . HIS A 1 91 ? -2.306 9.492 -2.165 1.00 61.66 91 HIS A N 1
ATOM 617 C CA . HIS A 1 91 ? -2.998 9.021 -3.362 1.00 61.66 91 HIS A CA 1
ATOM 618 C C . HIS A 1 91 ? -4.412 9.602 -3.435 1.00 61.66 91 HIS A C 1
ATOM 620 O O . HIS A 1 91 ? -5.152 9.598 -2.457 1.00 61.66 91 HIS A O 1
ATOM 626 N N . GLN A 1 92 ? -4.804 10.084 -4.618 1.00 65.50 92 GLN A N 1
ATOM 627 C CA . GLN A 1 92 ? -6.185 10.523 -4.869 1.00 65.50 92 GLN A CA 1
ATOM 628 C C . GLN A 1 92 ? -7.145 9.347 -5.106 1.00 65.50 92 GLN A C 1
ATOM 630 O O . GLN A 1 92 ? -8.354 9.518 -4.988 1.00 65.50 92 GLN A O 1
ATOM 635 N N . ALA A 1 93 ? -6.619 8.167 -5.442 1.00 78.38 93 ALA A N 1
ATOM 636 C CA . ALA A 1 93 ? -7.388 6.958 -5.714 1.00 78.38 93 ALA A CA 1
ATOM 637 C C . ALA A 1 93 ? -6.680 5.724 -5.140 1.00 78.38 93 ALA A C 1
ATOM 639 O O . ALA A 1 93 ? -5.455 5.723 -5.014 1.00 78.38 93 ALA A O 1
ATOM 640 N N . ALA A 1 94 ? -7.449 4.675 -4.837 1.00 86.12 94 ALA A N 1
ATOM 641 C CA . ALA A 1 94 ? -6.902 3.386 -4.425 1.00 86.12 94 ALA A CA 1
ATOM 642 C C . ALA A 1 94 ? -6.060 2.752 -5.534 1.00 86.12 94 ALA A C 1
ATOM 644 O O . ALA A 1 94 ? -6.532 2.600 -6.669 1.00 86.12 94 ALA A O 1
ATOM 645 N N . GLU A 1 95 ? -4.877 2.280 -5.167 1.00 91.69 95 GLU A N 1
ATOM 646 C CA . GLU A 1 95 ? -4.156 1.287 -5.951 1.00 91.69 95 GLU A CA 1
ATOM 647 C C . GLU A 1 95 ? -4.792 -0.083 -5.730 1.00 91.69 95 GLU A C 1
ATOM 649 O O . GLU A 1 95 ? -5.302 -0.380 -4.647 1.00 91.69 95 GLU A O 1
ATOM 654 N N . ARG A 1 96 ? -4.813 -0.913 -6.772 1.00 94.62 96 ARG A N 1
ATOM 655 C CA . ARG A 1 96 ? -5.480 -2.212 -6.733 1.00 94.62 96 ARG A CA 1
ATOM 656 C C . ARG A 1 96 ? -4.523 -3.316 -7.098 1.00 94.62 96 ARG A C 1
ATOM 658 O O . ARG A 1 96 ? -3.806 -3.200 -8.086 1.00 94.62 96 ARG A O 1
ATOM 665 N N . TYR A 1 97 ? -4.558 -4.395 -6.335 1.00 96.69 97 TYR A N 1
ATOM 666 C CA . TYR A 1 97 ? -3.630 -5.500 -6.494 1.00 96.69 97 TYR A CA 1
ATOM 667 C C . TYR A 1 97 ? -4.374 -6.822 -6.585 1.00 96.69 97 TYR A C 1
ATOM 669 O O . TYR A 1 97 ? -5.269 -7.103 -5.790 1.00 96.69 97 TYR A O 1
ATOM 677 N N . ARG A 1 98 ? -3.975 -7.650 -7.547 1.00 97.06 98 ARG A N 1
ATOM 678 C CA . ARG A 1 98 ? -4.291 -9.077 -7.557 1.00 97.06 98 ARG A CA 1
ATOM 679 C C . ARG A 1 98 ? -3.102 -9.819 -6.968 1.00 97.06 98 ARG A C 1
ATOM 681 O O . ARG A 1 98 ? -1.976 -9.603 -7.411 1.00 97.06 98 ARG A O 1
ATOM 688 N N . VAL A 1 99 ? -3.356 -10.690 -5.998 1.00 95.81 99 VAL A N 1
ATOM 689 C CA . VAL A 1 99 ? -2.315 -11.476 -5.330 1.00 95.81 99 VAL A CA 1
ATOM 690 C C . VAL A 1 99 ? -2.581 -12.960 -5.526 1.00 95.81 99 VAL A C 1
ATOM 692 O O . VAL A 1 99 ? -3.696 -13.434 -5.330 1.00 95.81 99 VAL A O 1
ATOM 695 N N . SER A 1 100 ? -1.543 -13.683 -5.925 1.00 94.69 100 SER A N 1
ATOM 696 C CA . SER A 1 100 ? -1.529 -15.134 -6.080 1.00 94.69 100 SER A CA 1
ATOM 697 C C . SER A 1 100 ? -0.168 -15.687 -5.653 1.00 94.69 100 SER A C 1
ATOM 699 O O . SER A 1 100 ? 0.747 -14.925 -5.339 1.00 94.69 100 SER A O 1
ATOM 701 N N . GLU A 1 101 ? -0.021 -17.010 -5.659 1.00 94.00 101 GLU A N 1
ATOM 702 C CA . GLU A 1 101 ? 1.269 -17.669 -5.407 1.00 94.00 101 GLU A CA 1
ATOM 703 C C . GLU A 1 101 ? 2.308 -17.376 -6.501 1.00 94.00 101 GLU A C 1
ATOM 705 O O . GLU A 1 101 ? 3.504 -17.307 -6.218 1.00 94.00 101 GLU A O 1
ATOM 710 N N . ASP A 1 102 ? 1.853 -17.152 -7.736 1.00 94.69 102 ASP A N 1
ATOM 711 C CA . ASP A 1 102 ? 2.725 -16.981 -8.900 1.00 94.69 102 ASP A CA 1
ATOM 712 C C . ASP A 1 102 ? 3.080 -15.517 -9.168 1.00 94.69 102 ASP A C 1
ATOM 714 O O . ASP A 1 102 ? 4.181 -15.207 -9.632 1.00 94.69 102 ASP A O 1
ATOM 718 N N . GLU A 1 103 ? 2.152 -14.600 -8.885 1.00 96.06 103 GLU A N 1
ATOM 719 C CA . GLU A 1 103 ? 2.334 -13.178 -9.153 1.00 96.06 103 GLU A CA 1
ATOM 720 C C . GLU A 1 103 ? 1.531 -12.275 -8.203 1.00 96.06 103 GLU A C 1
ATOM 722 O O . GLU A 1 103 ? 0.388 -12.568 -7.840 1.00 96.06 103 GLU A O 1
ATOM 727 N N . ILE A 1 104 ? 2.134 -11.135 -7.858 1.00 97.06 104 ILE A N 1
ATOM 728 C CA . ILE A 1 104 ? 1.460 -9.952 -7.314 1.00 97.06 104 ILE A CA 1
ATOM 729 C C . ILE A 1 104 ? 1.448 -8.906 -8.422 1.00 97.06 104 ILE A C 1
ATOM 731 O O . ILE A 1 104 ? 2.507 -8.470 -8.880 1.00 97.06 104 ILE A O 1
ATOM 735 N N . THR A 1 105 ? 0.260 -8.484 -8.835 1.00 97.00 105 THR A N 1
ATOM 736 C CA . THR A 1 105 ? 0.058 -7.631 -10.009 1.00 97.00 105 THR A CA 1
ATOM 737 C C . THR A 1 105 ? -0.712 -6.379 -9.611 1.00 97.00 105 THR A C 1
ATOM 739 O O . THR A 1 105 ? -1.792 -6.483 -9.031 1.00 97.00 105 THR A O 1
ATOM 742 N N . LEU A 1 106 ? -0.205 -5.197 -9.965 1.00 95.38 106 LEU A N 1
ATOM 743 C CA . LEU A 1 106 ? -0.995 -3.966 -9.965 1.00 95.38 106 LEU A CA 1
ATOM 744 C C . LEU A 1 106 ? -2.030 -4.061 -11.087 1.00 95.38 106 LEU A C 1
ATOM 746 O O . LEU A 1 106 ? -1.684 -4.403 -12.221 1.00 95.38 106 LEU A O 1
ATOM 750 N N . VAL A 1 107 ? -3.284 -3.743 -10.788 1.00 95.06 107 VAL A N 1
ATOM 751 C CA . VAL A 1 107 ? -4.400 -3.830 -11.732 1.00 95.06 107 VAL A CA 1
ATOM 752 C C . VAL A 1 107 ? -5.173 -2.518 -11.835 1.00 95.06 107 VAL A C 1
ATOM 754 O O . VAL A 1 107 ? -5.164 -1.684 -10.929 1.00 95.06 107 VAL A O 1
ATOM 757 N N . THR A 1 108 ? -5.865 -2.331 -12.956 1.00 91.38 108 THR A N 1
ATOM 758 C CA . THR A 1 108 ? -6.819 -1.231 -13.136 1.00 91.38 108 THR A CA 1
ATOM 759 C C . THR A 1 108 ? -8.047 -1.429 -12.233 1.00 91.38 108 THR A C 1
ATOM 761 O O . THR A 1 108 ? -8.260 -2.524 -11.703 1.00 91.38 108 THR A O 1
ATOM 764 N N . PRO A 1 109 ? -8.924 -0.417 -12.076 1.00 88.44 109 PRO A N 1
ATOM 765 C CA . PRO A 1 109 ? -10.202 -0.591 -11.376 1.00 88.44 109 PRO A CA 1
ATOM 766 C C . PRO A 1 109 ? -11.109 -1.687 -11.951 1.00 88.44 109 PRO A C 1
ATOM 768 O O . PRO A 1 109 ? -11.972 -2.184 -11.240 1.00 88.44 109 PRO A O 1
ATOM 771 N N . MET A 1 110 ? -10.882 -2.082 -13.205 1.00 89.50 110 MET A N 1
ATOM 772 C CA . MET A 1 110 ? -11.619 -3.129 -13.913 1.00 89.50 110 MET A CA 1
ATOM 773 C C . MET A 1 110 ? -10.914 -4.493 -13.806 1.00 89.50 110 MET A C 1
ATOM 775 O O . MET A 1 110 ? -11.372 -5.474 -14.384 1.00 89.50 110 MET A O 1
ATOM 779 N N . GLY A 1 111 ? -9.790 -4.567 -13.084 1.00 90.50 111 GLY A N 1
ATOM 780 C CA . GLY A 1 111 ? -9.020 -5.792 -12.876 1.00 90.50 111 GLY A CA 1
ATOM 781 C C . GLY A 1 111 ? -8.030 -6.126 -13.995 1.00 90.50 111 GLY A C 1
ATOM 782 O O . GLY A 1 111 ? -7.422 -7.198 -13.972 1.00 90.50 111 GLY A O 1
ATOM 783 N N . GLU A 1 112 ? -7.816 -5.245 -14.968 1.00 93.31 112 GLU A N 1
ATOM 784 C CA . GLU A 1 112 ? -6.833 -5.482 -16.031 1.00 93.31 112 GLU A CA 1
ATOM 785 C C . GLU A 1 112 ? -5.412 -5.348 -15.478 1.00 93.31 112 GLU A C 1
ATOM 787 O O . GLU A 1 112 ? -5.136 -4.447 -14.689 1.00 93.31 112 GLU A O 1
ATOM 792 N N . ALA A 1 113 ? -4.499 -6.235 -15.875 1.00 92.38 113 ALA A N 1
ATOM 793 C CA . ALA A 1 113 ? -3.114 -6.191 -15.413 1.00 92.38 113 ALA A CA 1
ATOM 794 C C . ALA A 1 113 ? -2.387 -4.936 -15.925 1.00 92.38 113 ALA A C 1
ATOM 796 O O . ALA A 1 113 ? -2.393 -4.655 -17.121 1.00 92.38 113 ALA A O 1
ATOM 797 N N . VAL A 1 114 ? -1.730 -4.212 -15.017 1.00 91.12 114 VAL A N 1
ATOM 798 C CA . VAL A 1 114 ? -0.940 -3.006 -15.313 1.00 91.12 114 VAL A CA 1
ATOM 799 C C . VAL A 1 114 ? 0.551 -3.291 -15.197 1.00 91.12 114 VAL A C 1
ATOM 801 O O . VAL A 1 114 ? 1.317 -2.943 -16.095 1.00 91.12 114 VAL A O 1
ATOM 804 N N . SER A 1 115 ? 0.983 -3.899 -14.091 1.00 93.25 115 SER A N 1
ATOM 805 C CA . SER A 1 115 ? 2.388 -4.247 -13.889 1.00 93.25 115 SER A CA 1
ATOM 806 C C . SER A 1 115 ? 2.564 -5.411 -12.909 1.00 93.25 115 SER A C 1
ATOM 808 O O . SER A 1 115 ? 1.909 -5.446 -11.865 1.00 93.25 115 SER A O 1
ATOM 810 N N . PRO A 1 116 ? 3.471 -6.361 -13.200 1.00 95.38 116 PRO A N 1
ATOM 811 C CA . PRO A 1 116 ? 3.893 -7.359 -12.230 1.00 95.38 116 PRO A CA 1
ATOM 812 C C . PRO A 1 116 ? 4.825 -6.710 -11.196 1.00 95.38 116 PRO A C 1
ATOM 814 O O . PRO A 1 116 ? 5.911 -6.204 -11.519 1.00 95.38 116 PRO A O 1
ATOM 817 N N . ILE A 1 117 ? 4.395 -6.728 -9.938 1.00 95.81 117 ILE A N 1
ATOM 818 C CA . ILE A 1 117 ? 5.152 -6.223 -8.791 1.00 95.81 117 ILE A CA 1
ATOM 819 C C . ILE A 1 117 ? 6.174 -7.270 -8.359 1.00 95.81 117 ILE A C 1
ATOM 821 O O . ILE A 1 117 ? 7.370 -6.983 -8.368 1.00 95.81 117 ILE A O 1
ATOM 825 N N . LEU A 1 118 ? 5.712 -8.489 -8.073 1.00 96.44 118 LEU A N 1
ATOM 826 C CA . LEU A 1 118 ? 6.529 -9.651 -7.722 1.00 96.44 118 LEU A CA 1
ATOM 827 C C . LEU A 1 118 ? 6.085 -10.852 -8.552 1.00 96.44 118 LEU A C 1
ATOM 829 O O . LEU A 1 118 ? 4.888 -11.034 -8.758 1.00 96.44 118 LEU A O 1
ATOM 833 N N . ARG A 1 119 ? 7.037 -11.678 -8.995 1.00 95.88 119 ARG A N 1
ATOM 834 C CA . ARG A 1 119 ? 6.769 -12.886 -9.783 1.00 95.88 119 ARG A CA 1
ATOM 835 C C . ARG A 1 119 ? 7.606 -14.056 -9.277 1.00 95.88 119 ARG A C 1
ATOM 837 O O . ARG A 1 119 ? 8.809 -13.917 -9.055 1.00 95.88 119 ARG A O 1
ATOM 844 N N . ALA A 1 120 ? 6.964 -15.201 -9.098 1.00 92.94 120 ALA A N 1
ATOM 845 C CA . ALA A 1 120 ? 7.608 -16.439 -8.707 1.00 92.94 120 ALA A CA 1
ATOM 846 C C . ALA A 1 120 ? 8.256 -17.133 -9.927 1.00 92.94 120 ALA A C 1
ATOM 848 O O . ALA A 1 120 ? 7.841 -16.917 -11.067 1.00 92.94 120 ALA A O 1
ATOM 849 N N . PRO A 1 121 ? 9.266 -17.993 -9.712 1.00 91.12 121 PRO A N 1
ATOM 850 C CA . PRO A 1 121 ? 9.944 -18.238 -8.442 1.00 91.12 121 PRO A CA 1
ATOM 851 C C . PRO A 1 121 ? 10.907 -17.099 -8.079 1.00 91.12 121 PRO A C 1
ATOM 853 O O . PRO A 1 121 ? 11.707 -16.652 -8.903 1.00 91.12 121 PRO A O 1
ATOM 856 N N . LEU A 1 122 ? 10.894 -16.687 -6.809 1.00 91.50 122 LEU A N 1
ATOM 857 C CA . LEU A 1 122 ? 11.880 -15.745 -6.287 1.00 91.50 122 LEU A CA 1
ATOM 858 C C . LEU A 1 122 ? 13.196 -16.473 -6.007 1.00 91.50 122 LEU A C 1
ATOM 860 O O . LEU A 1 122 ? 13.303 -17.288 -5.092 1.00 91.50 122 LEU A O 1
ATOM 864 N N . ARG A 1 123 ? 14.213 -16.153 -6.804 1.00 93.56 123 ARG A N 1
ATOM 865 C CA . ARG A 1 123 ? 15.601 -16.590 -6.623 1.00 93.56 123 ARG A CA 1
ATOM 866 C C . ARG A 1 123 ? 16.532 -15.454 -7.021 1.00 93.56 123 ARG A C 1
ATOM 868 O O . ARG A 1 123 ? 16.202 -14.700 -7.931 1.00 93.56 123 ARG A O 1
ATOM 875 N N . ALA A 1 124 ? 17.686 -15.338 -6.370 1.00 94.06 124 ALA A N 1
ATOM 876 C CA . ALA A 1 124 ? 18.688 -14.345 -6.755 1.00 94.06 124 ALA A CA 1
ATOM 877 C C . ALA A 1 124 ? 19.048 -14.499 -8.247 1.00 94.06 124 ALA A C 1
ATOM 879 O O . ALA A 1 124 ? 19.262 -15.614 -8.730 1.00 94.06 124 ALA A O 1
ATOM 880 N N . GLY A 1 125 ? 19.058 -13.384 -8.977 1.00 95.31 125 GLY A N 1
ATOM 881 C CA . GLY A 1 125 ? 19.248 -13.341 -10.426 1.00 95.31 125 GLY A CA 1
ATOM 882 C C . GLY A 1 125 ? 18.022 -13.724 -11.262 1.00 95.31 125 GLY A C 1
ATOM 883 O O . GLY A 1 125 ? 18.149 -13.826 -12.477 1.00 95.31 125 GLY A O 1
ATOM 884 N N . ALA A 1 126 ? 16.846 -13.965 -10.668 1.00 95.56 126 ALA A N 1
ATOM 885 C CA . ALA A 1 126 ? 15.610 -14.068 -11.443 1.00 95.56 126 ALA A CA 1
ATOM 886 C C . ALA A 1 126 ? 15.289 -12.724 -12.102 1.00 95.56 126 ALA A C 1
ATOM 888 O O . ALA A 1 126 ? 15.415 -11.679 -11.461 1.00 95.56 126 ALA A O 1
ATOM 889 N N . GLU A 1 127 ? 14.841 -12.769 -13.355 1.00 96.88 127 GLU A N 1
ATOM 890 C CA . GLU A 1 127 ? 14.542 -11.577 -14.138 1.00 96.88 127 GLU A CA 1
ATOM 891 C C . GLU A 1 127 ? 13.207 -11.701 -14.857 1.00 96.88 127 GLU A C 1
ATOM 893 O O . GLU A 1 127 ? 12.815 -12.780 -15.310 1.00 96.88 127 GLU A O 1
ATOM 898 N N . TRP A 1 128 ? 12.515 -10.575 -14.984 1.00 97.25 128 TRP A N 1
ATOM 899 C CA . TRP A 1 128 ? 11.375 -10.443 -15.877 1.00 97.25 128 TRP A CA 1
ATOM 900 C C . TRP A 1 128 ? 11.320 -9.038 -16.461 1.00 97.25 128 TRP A C 1
ATOM 902 O O . TRP A 1 128 ? 11.825 -8.076 -15.884 1.00 97.25 128 TRP A O 1
ATOM 912 N N . ALA A 1 129 ? 10.676 -8.926 -17.616 1.00 96.94 129 ALA A N 1
ATOM 913 C CA . ALA A 1 129 ? 10.399 -7.655 -18.257 1.00 96.94 129 ALA A CA 1
ATOM 914 C C . ALA A 1 129 ? 8.897 -7.505 -18.483 1.00 96.94 129 ALA A C 1
ATOM 916 O O . ALA A 1 129 ? 8.164 -8.490 -18.615 1.00 96.94 129 ALA A O 1
ATOM 917 N N . TYR A 1 130 ? 8.444 -6.261 -18.511 1.00 95.31 130 TYR A N 1
ATOM 918 C CA . TYR A 1 130 ? 7.077 -5.903 -18.849 1.00 95.31 130 TYR A CA 1
ATOM 919 C C . TYR A 1 130 ? 7.052 -4.504 -19.455 1.00 95.31 130 TYR A C 1
ATOM 921 O O . TYR A 1 130 ? 7.996 -3.725 -19.314 1.00 95.31 130 TYR A O 1
ATOM 929 N N . GLU A 1 131 ? 5.958 -4.185 -20.129 1.00 93.75 131 GLU A N 1
ATOM 930 C CA . GLU A 1 131 ? 5.701 -2.848 -20.640 1.00 93.75 131 GLU A CA 1
ATOM 931 C C . GLU A 1 131 ? 4.562 -2.234 -19.835 1.00 93.75 131 GLU A C 1
ATOM 933 O O . GLU A 1 131 ? 3.478 -2.809 -19.741 1.00 93.75 131 GLU A O 1
ATOM 938 N N . HIS A 1 132 ? 4.818 -1.075 -19.238 1.00 86.38 132 HIS A N 1
ATOM 939 C CA . HIS A 1 132 ? 3.781 -0.243 -18.649 1.00 86.38 132 HIS A CA 1
ATOM 940 C C . HIS A 1 132 ? 3.364 0.827 -19.656 1.00 86.38 132 HIS A C 1
ATOM 942 O O . HIS A 1 132 ? 4.205 1.353 -20.383 1.00 86.38 132 HIS A O 1
ATOM 948 N N . ARG A 1 133 ? 2.080 1.187 -19.685 1.00 85.81 133 ARG A N 1
ATOM 949 C CA . ARG A 1 133 ? 1.608 2.332 -20.466 1.00 85.81 133 ARG A CA 1
ATOM 950 C C . ARG A 1 133 ? 1.392 3.534 -19.569 1.00 85.81 133 ARG A C 1
ATOM 952 O O . ARG A 1 133 ? 0.470 3.541 -18.761 1.00 85.81 133 ARG A O 1
ATOM 959 N N . GLU A 1 134 ? 2.182 4.575 -19.789 1.00 80.25 134 GLU A N 1
ATOM 960 C CA . GLU A 1 134 ? 1.995 5.868 -19.142 1.00 80.25 134 GLU A CA 1
ATOM 961 C C . GLU A 1 134 ? 1.577 6.902 -20.192 1.00 80.25 134 GLU A C 1
ATOM 963 O O . GLU A 1 134 ? 2.352 7.227 -21.085 1.00 80.25 134 GLU A O 1
ATOM 968 N N . ARG A 1 135 ? 0.339 7.415 -20.117 1.00 80.31 135 ARG A N 1
ATOM 969 C CA . ARG A 1 135 ? -0.218 8.391 -21.087 1.00 80.31 135 ARG A CA 1
ATOM 970 C C . ARG A 1 135 ? -0.033 7.967 -22.554 1.00 80.31 135 ARG A C 1
ATOM 972 O O . ARG A 1 135 ? 0.487 8.731 -23.362 1.00 80.31 135 ARG A O 1
ATOM 979 N N . ASP A 1 136 ? -0.418 6.729 -22.860 1.00 81.56 136 ASP A N 1
ATOM 980 C CA . ASP A 1 136 ? -0.287 6.093 -24.183 1.00 81.56 136 ASP A CA 1
ATOM 981 C C . ASP A 1 136 ? 1.154 5.871 -24.669 1.00 81.56 136 ASP A C 1
ATOM 983 O O . ASP A 1 136 ? 1.378 5.443 -25.802 1.00 81.56 136 ASP A O 1
ATOM 987 N N . VAL A 1 137 ? 2.141 6.095 -23.802 1.00 85.62 137 VAL A N 1
ATOM 988 C CA . VAL A 1 137 ? 3.546 5.810 -24.073 1.00 85.62 137 VAL A CA 1
ATOM 989 C C . VAL A 1 137 ? 3.918 4.462 -23.470 1.00 85.62 137 VAL A C 1
ATOM 991 O O . VAL A 1 137 ? 3.742 4.231 -22.274 1.00 85.62 137 VAL A O 1
ATOM 994 N N . ALA A 1 138 ? 4.463 3.581 -24.306 1.00 90.31 138 ALA A N 1
ATOM 995 C CA . ALA A 1 138 ? 5.086 2.335 -23.884 1.00 90.31 138 ALA A CA 1
ATOM 996 C C . ALA A 1 138 ? 6.377 2.615 -23.097 1.00 90.31 138 ALA A C 1
ATOM 998 O O . ALA A 1 138 ? 7.324 3.211 -23.618 1.00 90.31 138 ALA A O 1
ATOM 999 N N . VAL A 1 139 ? 6.414 2.170 -21.844 1.00 93.44 139 VAL A N 1
ATOM 1000 C CA . VAL A 1 139 ? 7.556 2.277 -20.936 1.00 93.44 139 VAL A CA 1
ATOM 1001 C C . VAL A 1 139 ? 8.041 0.861 -20.622 1.00 93.44 139 VAL A C 1
ATOM 1003 O O . VAL A 1 139 ? 7.439 0.176 -19.790 1.00 93.44 139 VAL A O 1
ATOM 1006 N N . PRO A 1 140 ? 9.113 0.386 -21.280 1.00 96.00 140 PRO A N 1
ATOM 1007 C CA . PRO A 1 140 ? 9.691 -0.908 -20.965 1.00 96.00 140 PRO A CA 1
ATOM 1008 C C . PRO A 1 140 ? 10.366 -0.861 -19.594 1.00 96.00 140 PRO A C 1
ATOM 1010 O O . PRO A 1 140 ? 11.129 0.064 -19.284 1.00 96.00 140 PRO A O 1
ATOM 1013 N N . CYS A 1 141 ? 10.102 -1.890 -18.800 1.00 97.44 141 CYS A N 1
ATOM 1014 C CA . CYS A 1 141 ? 10.654 -2.088 -17.47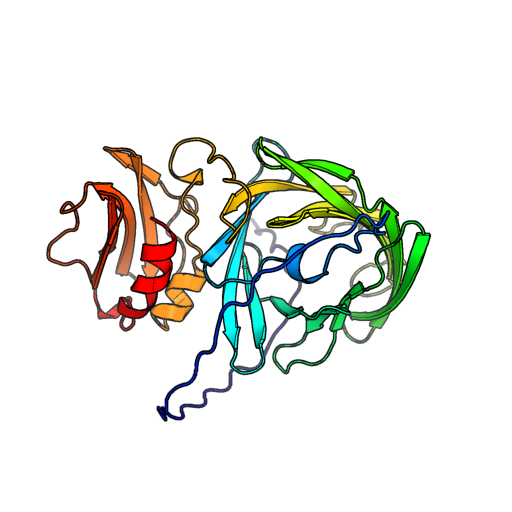5 1.00 97.44 141 CYS A CA 1
ATOM 1015 C C . CYS A 1 141 ? 11.282 -3.480 -17.362 1.00 97.44 141 CYS A C 1
ATOM 1017 O O . CYS A 1 141 ? 10.713 -4.476 -17.806 1.00 97.44 141 CYS A O 1
ATOM 1019 N N . GLU A 1 142 ? 12.443 -3.538 -16.724 1.00 98.12 142 GLU A N 1
ATOM 1020 C CA . GLU A 1 142 ? 13.185 -4.758 -16.407 1.00 98.12 142 GLU A CA 1
ATOM 1021 C C . GLU A 1 142 ? 13.269 -4.879 -14.883 1.00 98.12 142 GLU A C 1
ATOM 1023 O O . GLU A 1 142 ? 13.476 -3.876 -14.195 1.00 98.12 142 GLU A O 1
ATOM 1028 N N . VAL A 1 143 ? 13.106 -6.085 -14.347 1.00 98.31 143 VAL A N 1
ATOM 1029 C CA . VAL A 1 143 ? 13.265 -6.374 -12.921 1.00 98.31 143 VAL A CA 1
ATOM 1030 C C . VAL A 1 143 ? 14.271 -7.494 -12.740 1.00 98.31 143 VAL A C 1
ATOM 1032 O O . VAL A 1 143 ? 14.182 -8.504 -13.431 1.00 98.31 143 VAL A O 1
ATOM 1035 N N . THR A 1 144 ? 15.168 -7.332 -11.771 1.00 98.31 144 THR A N 1
ATOM 1036 C CA . THR A 1 144 ? 16.119 -8.356 -11.333 1.00 98.31 144 THR A CA 1
ATOM 1037 C C . THR A 1 144 ? 15.996 -8.549 -9.824 1.00 98.31 144 THR A C 1
ATOM 1039 O O . THR A 1 144 ? 16.095 -7.587 -9.060 1.00 98.31 144 THR A O 1
ATOM 1042 N N . VAL A 1 145 ? 15.821 -9.789 -9.372 1.00 97.81 145 VAL A N 1
ATOM 1043 C CA . VAL A 1 145 ? 15.888 -10.147 -7.948 1.00 97.81 145 VAL A CA 1
ATOM 1044 C C . VAL A 1 145 ? 17.347 -10.156 -7.510 1.00 97.81 145 VAL A C 1
ATOM 1046 O O . VAL A 1 145 ? 18.168 -10.875 -8.077 1.00 97.81 145 VAL A O 1
ATOM 1049 N N . VAL A 1 146 ? 17.677 -9.369 -6.491 1.00 97.56 146 VAL A N 1
ATOM 1050 C CA . VAL A 1 146 ? 19.051 -9.195 -6.004 1.00 97.56 146 VAL A CA 1
ATOM 1051 C C . VAL A 1 146 ? 19.361 -10.188 -4.882 1.00 97.56 146 VAL A C 1
ATOM 1053 O O . VAL A 1 146 ? 20.386 -10.861 -4.930 1.00 97.56 146 VAL A O 1
ATOM 1056 N N . ASP A 1 147 ? 18.462 -10.326 -3.906 1.00 96.00 147 ASP A N 1
ATOM 1057 C CA . ASP A 1 147 ? 18.608 -11.223 -2.751 1.00 96.00 147 ASP A CA 1
ATOM 1058 C C . ASP A 1 147 ? 17.217 -11.688 -2.284 1.00 96.00 147 ASP A C 1
ATOM 1060 O O . ASP A 1 147 ? 16.241 -10.958 -2.443 1.00 96.00 147 ASP A O 1
ATOM 1064 N N . VAL A 1 148 ? 17.113 -12.891 -1.718 1.00 94.38 148 VAL A N 1
ATOM 1065 C CA . VAL A 1 148 ? 15.866 -13.503 -1.205 1.00 94.38 148 VAL A CA 1
ATOM 1066 C C . VAL A 1 148 ? 15.957 -13.918 0.270 1.00 94.38 148 VAL A C 1
ATOM 1068 O O . VAL A 1 148 ? 15.085 -14.610 0.789 1.00 94.38 148 VAL A O 1
ATOM 1071 N N . SER A 1 149 ? 17.041 -13.544 0.945 1.00 92.31 149 SER A N 1
ATOM 1072 C CA . SER A 1 149 ? 17.384 -13.994 2.296 1.00 92.31 149 SER A CA 1
ATOM 1073 C C . SER A 1 149 ? 17.836 -12.858 3.214 1.00 92.31 149 SER A C 1
ATOM 1075 O O . SER A 1 149 ? 18.456 -13.099 4.255 1.00 92.31 149 SER A O 1
ATOM 1077 N N . LEU A 1 150 ? 17.500 -11.616 2.855 1.00 94.19 150 LEU A N 1
ATOM 1078 C CA . LEU A 1 150 ? 17.908 -10.437 3.605 1.00 94.19 150 LEU A CA 1
ATOM 1079 C C . LEU A 1 150 ? 17.344 -10.449 5.026 1.00 94.19 150 LEU A C 1
ATOM 1081 O O . LEU A 1 150 ? 16.254 -10.964 5.306 1.00 94.19 150 LEU A O 1
ATOM 1085 N N . ARG A 1 151 ? 18.117 -9.833 5.918 1.00 94.00 151 ARG A N 1
ATOM 1086 C CA . ARG A 1 151 ? 17.695 -9.464 7.266 1.00 94.00 151 ARG A CA 1
ATOM 1087 C C . ARG A 1 151 ? 17.634 -7.949 7.326 1.00 94.00 151 ARG A C 1
ATOM 1089 O O . ARG A 1 151 ? 18.624 -7.293 7.017 1.00 94.00 151 ARG A O 1
ATOM 1096 N N . GLU A 1 152 ? 16.485 -7.418 7.706 1.00 92.31 152 GLU A N 1
ATOM 1097 C CA . GLU A 1 152 ? 16.229 -5.981 7.760 1.00 92.31 152 GLU A CA 1
ATOM 1098 C C . GLU A 1 152 ? 15.609 -5.633 9.111 1.00 92.31 152 GLU A C 1
ATOM 1100 O O . GLU A 1 152 ? 14.807 -6.394 9.651 1.00 92.31 152 GLU A O 1
ATOM 1105 N N . THR A 1 153 ? 15.963 -4.468 9.648 1.00 91.62 153 THR A N 1
ATOM 1106 C CA . THR A 1 153 ? 15.284 -3.908 10.819 1.00 91.62 153 THR A CA 1
ATOM 1107 C C . THR A 1 153 ? 14.210 -2.949 10.331 1.00 91.62 153 THR A C 1
ATOM 1109 O O . THR A 1 153 ? 14.514 -1.859 9.845 1.00 91.62 153 THR A O 1
ATOM 1112 N N . VAL A 1 154 ? 12.951 -3.348 10.467 1.00 89.75 154 VAL A N 1
ATOM 1113 C CA . VAL A 1 154 ? 11.784 -2.597 10.002 1.00 89.75 154 VAL A CA 1
ATOM 1114 C C . VAL A 1 154 ? 11.056 -2.059 11.223 1.00 89.75 154 VAL A C 1
ATOM 1116 O O . VAL A 1 154 ? 10.622 -2.837 12.067 1.00 89.75 154 VAL A O 1
ATOM 1119 N N . ALA A 1 155 ? 10.964 -0.733 11.349 1.00 86.00 155 ALA A N 1
ATOM 1120 C CA . ALA A 1 155 ? 10.373 -0.073 12.519 1.00 86.00 155 ALA A CA 1
ATOM 1121 C C . ALA A 1 155 ? 10.877 -0.635 13.875 1.00 86.00 155 ALA A C 1
ATOM 1123 O O . ALA A 1 155 ? 10.106 -0.857 14.801 1.00 86.00 155 ALA A O 1
ATOM 1124 N N . GLY A 1 156 ? 12.183 -0.915 13.979 1.00 85.44 156 GLY A N 1
ATOM 1125 C CA . GLY A 1 156 ? 12.804 -1.457 15.197 1.00 85.44 156 GLY A CA 1
ATOM 1126 C C . GLY A 1 156 ? 12.689 -2.976 15.383 1.00 85.44 156 GLY A C 1
ATOM 1127 O O . GLY A 1 156 ? 13.274 -3.507 16.323 1.00 85.44 156 GLY A O 1
ATOM 1128 N N . VAL A 1 157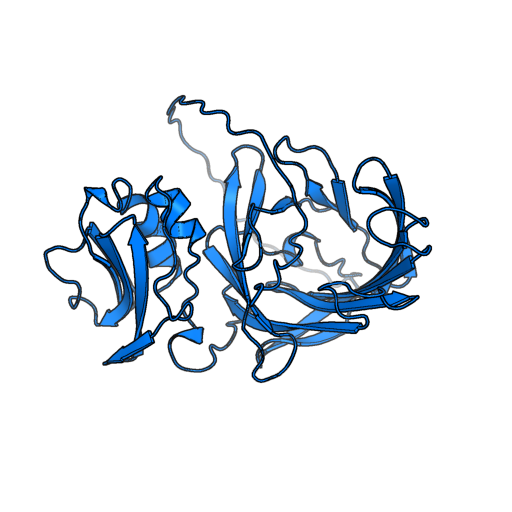 ? 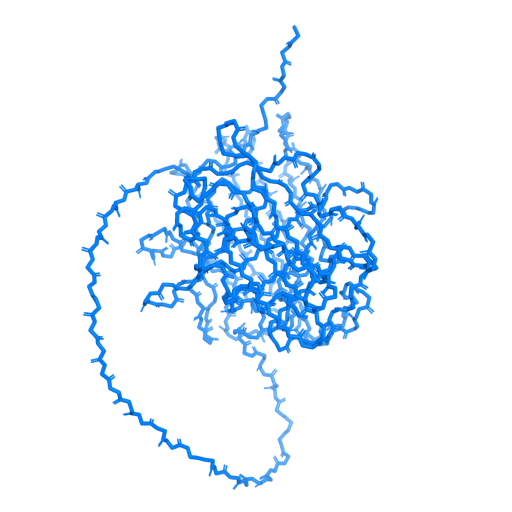12.006 -3.691 14.485 1.00 86.75 157 VAL A N 1
ATOM 1129 C CA . VAL A 1 157 ? 11.843 -5.151 14.536 1.00 86.75 157 VAL A CA 1
ATOM 1130 C C . VAL A 1 157 ? 12.721 -5.827 13.486 1.00 86.75 157 VAL A C 1
ATOM 1132 O O . VAL A 1 157 ? 12.691 -5.453 12.316 1.00 86.75 157 VAL A O 1
ATOM 1135 N N . GLU A 1 158 ? 13.500 -6.837 13.881 1.00 91.38 158 GLU A N 1
ATOM 1136 C CA . GLU A 1 158 ? 14.259 -7.653 12.926 1.00 91.38 158 GLU A CA 1
ATOM 1137 C C . GLU A 1 158 ? 13.310 -8.580 12.154 1.00 91.38 158 GLU A C 1
ATOM 1139 O O . GLU A 1 158 ? 12.629 -9.425 12.738 1.00 91.38 158 GLU A O 1
ATOM 1144 N N . VAL A 1 159 ? 13.307 -8.459 10.828 1.00 91.25 159 VAL A N 1
ATOM 1145 C CA . VAL A 1 159 ? 12.571 -9.329 9.910 1.00 91.25 159 VAL A CA 1
ATOM 1146 C C . VAL A 1 159 ? 13.566 -10.079 9.029 1.00 91.25 159 VAL A C 1
ATOM 1148 O O . VAL A 1 159 ? 14.554 -9.520 8.550 1.00 91.25 159 VAL A O 1
ATOM 1151 N N . ARG A 1 160 ? 13.327 -11.378 8.836 1.00 92.12 160 ARG A N 1
ATOM 1152 C CA . ARG A 1 160 ? 14.203 -12.279 8.073 1.00 92.12 160 ARG A CA 1
ATOM 1153 C C . ARG A 1 160 ? 13.496 -12.812 6.838 1.00 92.12 160 ARG A C 1
ATOM 1155 O O . ARG A 1 160 ? 12.276 -12.957 6.837 1.00 92.12 160 ARG A O 1
ATOM 1162 N N . GLY A 1 161 ? 14.285 -13.171 5.827 1.00 92.12 161 GLY A N 1
ATOM 1163 C CA . GLY A 1 161 ? 13.751 -13.649 4.552 1.00 92.12 161 GLY A CA 1
ATOM 1164 C C . GLY A 1 161 ? 13.147 -12.513 3.733 1.00 92.12 161 GLY A C 1
ATOM 1165 O O . GLY A 1 161 ? 12.185 -12.724 3.006 1.00 92.12 161 GLY A O 1
ATOM 1166 N N . CYS A 1 162 ? 13.661 -11.292 3.882 1.00 95.38 162 CYS A N 1
ATOM 1167 C CA . CYS A 1 162 ? 13.265 -10.208 2.999 1.00 95.38 162 CYS A CA 1
ATOM 1168 C C . CYS A 1 162 ? 13.873 -10.422 1.605 1.00 95.38 162 CYS A C 1
ATOM 1170 O O . CYS A 1 162 ? 14.960 -10.987 1.447 1.00 95.38 162 CYS A O 1
ATOM 1172 N N . VAL A 1 163 ? 13.160 -9.946 0.595 1.00 97.19 163 VAL A N 1
ATOM 1173 C CA . VAL A 1 163 ? 13.523 -10.037 -0.814 1.00 97.19 163 VAL A CA 1
ATOM 1174 C C . VAL A 1 163 ? 13.853 -8.640 -1.301 1.00 97.19 163 VAL A C 1
ATOM 1176 O O . VAL A 1 163 ? 13.045 -7.732 -1.133 1.00 97.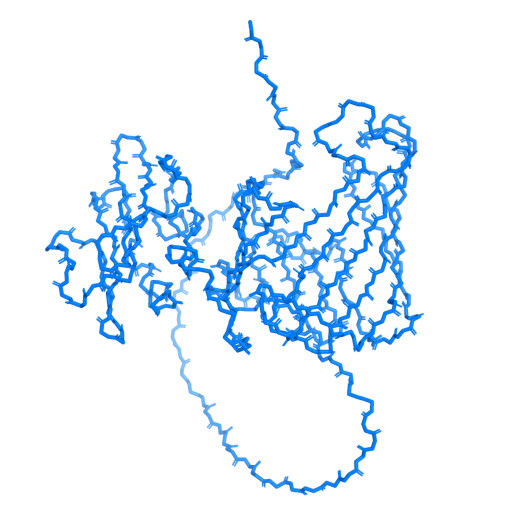19 163 VAL A O 1
ATOM 1179 N N . SER A 1 164 ? 15.019 -8.462 -1.914 1.00 98.00 164 SER A N 1
ATOM 1180 C CA . SER A 1 164 ? 15.348 -7.225 -2.617 1.00 98.00 164 SER A CA 1
ATOM 1181 C C . SER A 1 164 ? 15.323 -7.430 -4.117 1.00 98.00 164 SER A C 1
ATOM 1183 O O . SER A 1 164 ? 15.762 -8.462 -4.633 1.00 98.00 164 SER A O 1
ATOM 1185 N N . LEU A 1 165 ? 14.837 -6.422 -4.824 1.00 97.88 165 LEU A N 1
ATOM 1186 C CA . LEU A 1 165 ? 14.853 -6.387 -6.272 1.00 97.88 165 LEU A CA 1
ATOM 1187 C C . LEU A 1 165 ? 15.254 -5.007 -6.771 1.00 97.88 165 LEU A C 1
ATOM 1189 O O . LEU A 1 165 ? 15.122 -4.000 -6.074 1.00 97.88 165 LEU A O 1
ATOM 1193 N N . ARG A 1 166 ? 15.744 -4.982 -8.003 1.00 98.50 166 ARG A N 1
ATOM 1194 C CA . ARG A 1 166 ? 16.018 -3.768 -8.752 1.00 98.50 166 ARG A CA 1
ATOM 1195 C C . ARG A 1 166 ? 15.102 -3.726 -9.956 1.00 98.50 166 ARG A C 1
ATOM 1197 O O . ARG A 1 166 ? 15.142 -4.627 -10.788 1.00 98.50 166 ARG A O 1
ATOM 1204 N N . ARG A 1 167 ? 14.327 -2.657 -10.073 1.00 98.25 167 ARG A N 1
ATOM 1205 C CA . ARG A 1 167 ? 13.492 -2.353 -11.233 1.00 98.25 167 ARG A CA 1
ATOM 1206 C C . ARG A 1 167 ? 14.107 -1.207 -12.014 1.00 98.25 167 ARG A C 1
ATOM 1208 O O . ARG A 1 167 ? 14.589 -0.241 -11.429 1.00 98.25 167 ARG A O 1
ATOM 1215 N N . ARG A 1 168 ? 14.093 -1.297 -13.338 1.00 98.12 168 ARG A N 1
ATOM 1216 C CA . ARG A 1 168 ? 14.583 -0.251 -14.232 1.00 98.12 168 ARG A CA 1
ATOM 1217 C C . ARG A 1 168 ? 13.587 -0.019 -15.353 1.00 98.12 168 ARG A C 1
ATOM 1219 O O . ARG A 1 168 ? 13.429 -0.874 -16.213 1.00 98.12 168 ARG A O 1
ATOM 1226 N N . CYS A 1 169 ? 12.987 1.161 -15.378 1.00 96.69 169 CYS A N 1
ATOM 1227 C CA . CYS A 1 169 ? 12.075 1.601 -16.426 1.00 96.69 169 CYS A CA 1
ATOM 1228 C C . CYS A 1 169 ? 12.735 2.674 -17.296 1.00 96.69 169 CYS A C 1
ATOM 1230 O O . CYS A 1 169 ? 13.473 3.533 -16.797 1.00 96.69 169 CYS A O 1
ATOM 1232 N N . ARG A 1 170 ? 12.498 2.627 -18.610 1.00 95.69 170 ARG A N 1
ATOM 1233 C CA . ARG A 1 170 ? 13.071 3.585 -19.569 1.00 95.69 170 ARG A CA 1
ATOM 1234 C C . ARG A 1 170 ? 11.967 4.413 -20.206 1.00 95.69 170 ARG A C 1
ATOM 1236 O O . ARG A 1 170 ? 11.258 3.949 -21.090 1.00 95.69 170 ARG A O 1
ATOM 1243 N N . TYR A 1 171 ? 11.874 5.662 -19.782 1.00 93.00 171 TYR A N 1
ATOM 1244 C CA . TYR A 1 171 ? 10.959 6.634 -20.346 1.00 93.00 171 TYR A CA 1
ATOM 1245 C C . TYR A 1 171 ? 11.559 7.240 -21.617 1.00 93.00 171 TYR A C 1
ATOM 1247 O O . TYR A 1 171 ? 12.699 7.735 -21.580 1.00 93.00 171 TYR A O 1
ATOM 1255 N N . PRO A 1 172 ? 10.837 7.233 -22.748 1.00 91.94 172 PRO A N 1
ATOM 1256 C CA . PRO A 1 172 ? 11.247 8.013 -23.905 1.00 91.94 172 PRO A CA 1
ATOM 1257 C C . PRO A 1 172 ? 11.146 9.513 -23.591 1.00 91.94 172 PRO A C 1
ATOM 1259 O O . PRO A 1 172 ? 10.521 9.928 -22.615 1.00 91.94 172 PRO A O 1
ATOM 1262 N N . ALA A 1 173 ? 11.799 10.337 -24.409 1.00 90.19 173 ALA A N 1
ATOM 1263 C CA . ALA A 1 173 ? 11.646 11.785 -24.310 1.00 90.19 173 ALA A CA 1
ATOM 1264 C C . ALA A 1 173 ? 10.197 12.182 -24.640 1.00 90.19 173 ALA A C 1
ATOM 1266 O O . ALA A 1 173 ? 9.642 11.709 -25.631 1.00 90.19 173 ALA A O 1
ATOM 1267 N N . GLY A 1 174 ? 9.593 13.052 -23.831 1.00 84.62 174 GLY A N 1
ATOM 1268 C CA . GLY A 1 174 ? 8.198 13.464 -23.988 1.00 84.62 174 GLY A CA 1
ATOM 1269 C C . GLY A 1 174 ? 7.512 13.704 -22.647 1.00 84.62 174 GLY A C 1
ATOM 1270 O O . GLY A 1 174 ? 8.140 14.097 -21.676 1.00 84.62 174 GLY A O 1
ATOM 1271 N N . ALA A 1 175 ? 6.205 13.495 -22.553 1.00 75.88 175 ALA A N 1
ATOM 1272 C CA . ALA A 1 175 ? 5.584 13.405 -21.234 1.00 75.88 175 ALA A CA 1
ATOM 1273 C C . ALA A 1 175 ? 5.927 12.031 -20.607 1.00 75.88 175 ALA A C 1
ATOM 1275 O O . ALA A 1 175 ? 5.863 11.038 -21.328 1.00 75.88 175 ALA A O 1
ATOM 1276 N N . PRO A 1 176 ? 6.270 11.943 -19.305 1.00 78.75 176 PRO A N 1
ATOM 1277 C CA . PRO A 1 176 ? 6.366 13.038 -18.334 1.00 78.75 176 PRO A CA 1
ATOM 1278 C C . PRO A 1 176 ? 7.734 13.753 -18.303 1.00 78.75 176 PRO A C 1
ATOM 1280 O O . PRO A 1 176 ? 7.845 14.796 -17.658 1.00 78.75 176 PRO A O 1
ATOM 1283 N N . PHE A 1 177 ? 8.767 13.234 -18.980 1.00 86.62 177 PHE A N 1
ATOM 1284 C CA . PHE A 1 177 ? 10.128 13.782 -18.945 1.00 86.62 177 PHE A CA 1
ATOM 1285 C C . PHE A 1 177 ? 10.598 14.349 -20.287 1.00 86.62 177 PHE A C 1
ATOM 1287 O O . PHE A 1 177 ? 10.756 13.620 -21.265 1.00 86.62 177 PHE A O 1
ATOM 1294 N N . THR A 1 178 ? 10.957 15.637 -20.312 1.00 87.56 178 THR A N 1
ATOM 1295 C CA . THR A 1 178 ? 11.472 16.319 -21.515 1.00 87.56 178 THR A CA 1
ATOM 1296 C C . THR A 1 178 ? 12.600 15.553 -22.210 1.00 87.56 178 THR A C 1
ATOM 1298 O O . THR A 1 178 ? 12.678 15.546 -23.434 1.00 87.56 178 THR A O 1
ATOM 1301 N N . ASN A 1 179 ? 13.460 14.896 -21.428 1.00 89.62 179 ASN A N 1
ATOM 1302 C CA . ASN A 1 179 ? 14.535 14.044 -21.921 1.00 89.62 179 ASN A CA 1
ATOM 1303 C C . ASN A 1 179 ? 14.202 12.579 -21.641 1.00 89.62 179 ASN A C 1
ATOM 1305 O O . ASN A 1 179 ? 13.562 12.277 -20.631 1.00 89.62 179 ASN A O 1
ATOM 1309 N N . SER A 1 180 ? 14.721 11.665 -22.467 1.00 92.69 180 SER A N 1
ATOM 1310 C CA . SER A 1 180 ? 14.656 10.242 -22.130 1.00 92.69 180 SER A CA 1
ATOM 1311 C C . SER A 1 180 ? 15.280 10.018 -20.756 1.00 92.69 180 SER A C 1
ATOM 1313 O O . SER A 1 180 ? 16.380 10.499 -20.477 1.00 92.69 180 SER A O 1
ATOM 1315 N N . THR A 1 181 ? 14.532 9.335 -19.896 1.00 94.00 181 THR A N 1
ATOM 1316 C CA . THR A 1 181 ? 14.839 9.208 -18.475 1.00 94.00 181 THR A CA 1
ATOM 1317 C C . THR A 1 181 ? 14.783 7.747 -18.065 1.00 94.00 181 THR A C 1
ATOM 1319 O O . THR A 1 181 ? 13.810 7.043 -18.307 1.00 94.00 181 THR A O 1
ATOM 1322 N N . THR A 1 182 ? 15.849 7.269 -17.438 1.00 96.38 182 THR A N 1
ATOM 1323 C CA . THR A 1 182 ? 15.852 5.996 -16.722 1.00 96.38 182 THR A CA 1
ATOM 1324 C C . THR A 1 182 ? 15.381 6.244 -15.299 1.00 96.38 182 THR A C 1
ATOM 1326 O O . THR A 1 182 ? 15.976 7.052 -14.587 1.00 96.38 182 THR A O 1
ATOM 1329 N N . HIS A 1 183 ? 14.357 5.513 -14.880 1.00 95.88 183 HIS A N 1
ATOM 1330 C CA . HIS A 1 183 ? 13.949 5.396 -13.487 1.00 95.88 183 HIS A CA 1
ATOM 1331 C C . HIS A 1 183 ? 14.415 4.040 -12.966 1.00 95.88 183 HIS A C 1
ATOM 1333 O O . HIS A 1 183 ? 14.035 3.005 -13.509 1.00 95.88 183 HIS A O 1
ATOM 1339 N N . SER A 1 184 ? 15.263 4.051 -11.945 1.00 97.62 184 SER A N 1
ATOM 1340 C CA . SER A 1 184 ? 15.677 2.852 -11.222 1.00 97.62 184 SER A CA 1
ATOM 1341 C C . SER A 1 184 ? 15.041 2.846 -9.836 1.00 97.62 184 SER A C 1
ATOM 1343 O O . SER A 1 184 ? 15.064 3.872 -9.157 1.00 97.62 184 SER A O 1
ATOM 1345 N N . SER A 1 185 ? 14.517 1.702 -9.415 1.00 97.81 185 SER A N 1
ATOM 1346 C CA . SER A 1 185 ? 13.953 1.475 -8.088 1.00 97.81 185 SER A CA 1
ATOM 1347 C C . SER A 1 185 ? 14.670 0.300 -7.429 1.00 97.81 185 SER A C 1
ATOM 1349 O O . SER A 1 185 ? 14.710 -0.788 -8.003 1.00 97.81 185 SER A O 1
ATOM 1351 N N . ASP A 1 186 ? 15.263 0.518 -6.258 1.00 98.12 186 ASP A N 1
ATOM 1352 C CA . ASP A 1 186 ? 15.739 -0.554 -5.382 1.00 98.12 186 ASP A CA 1
ATOM 1353 C C . ASP A 1 186 ? 14.668 -0.798 -4.310 1.00 98.12 186 ASP A C 1
ATOM 1355 O O . ASP A 1 186 ? 14.433 0.062 -3.459 1.00 98.12 186 ASP A O 1
ATOM 1359 N N . GLU A 1 187 ? 14.006 -1.951 -4.366 1.00 98.31 187 GLU A N 1
ATOM 1360 C CA . GLU A 1 187 ? 12.836 -2.294 -3.550 1.00 98.31 187 GLU A CA 1
ATOM 1361 C C . GLU A 1 187 ? 13.174 -3.446 -2.598 1.00 98.31 187 GLU A C 1
ATOM 1363 O O . GLU A 1 187 ? 13.892 -4.374 -2.975 1.00 98.31 187 GLU A O 1
ATOM 1368 N N . VAL A 1 188 ? 12.638 -3.411 -1.377 1.00 98.12 188 VAL A N 1
ATOM 1369 C CA . VAL A 1 188 ? 12.754 -4.494 -0.394 1.00 98.12 188 VAL A CA 1
ATOM 1370 C C . VAL A 1 188 ? 11.383 -4.875 0.134 1.00 98.12 188 VAL A C 1
ATOM 1372 O O . VAL A 1 188 ? 10.678 -4.037 0.689 1.00 98.12 188 VAL A O 1
ATOM 1375 N N . TYR A 1 189 ? 11.043 -6.152 0.009 1.00 96.75 189 TYR A N 1
ATOM 1376 C CA . TYR A 1 189 ? 9.801 -6.741 0.485 1.00 96.75 189 TYR A CA 1
ATOM 1377 C C . TYR A 1 189 ? 10.091 -7.686 1.642 1.00 96.75 189 TYR A C 1
ATOM 1379 O O . TYR A 1 189 ? 10.939 -8.567 1.519 1.00 96.75 189 TYR A O 1
ATOM 1387 N N . CYS A 1 190 ? 9.389 -7.538 2.760 1.00 94.44 190 CYS A N 1
ATOM 1388 C CA . CYS A 1 190 ? 9.582 -8.383 3.933 1.00 94.44 190 CYS A CA 1
ATOM 1389 C C . CYS A 1 190 ? 8.322 -9.195 4.267 1.00 94.44 190 CYS A C 1
ATOM 1391 O O . CYS A 1 190 ? 7.208 -8.661 4.173 1.00 94.44 190 CYS A O 1
ATOM 1393 N N . PRO A 1 191 ? 8.479 -10.461 4.704 1.00 91.75 191 PRO A N 1
ATOM 1394 C CA . PRO A 1 191 ? 7.360 -11.287 5.126 1.00 91.75 191 PRO A CA 1
ATOM 1395 C C . PRO A 1 191 ? 6.542 -10.645 6.249 1.00 91.75 191 PRO A C 1
ATOM 1397 O O . PRO A 1 191 ? 7.102 -10.210 7.255 1.00 91.75 191 PRO A O 1
ATOM 1400 N N . GLY A 1 192 ? 5.220 -10.619 6.087 1.00 86.12 192 GLY A N 1
ATOM 1401 C CA . GLY A 1 192 ? 4.293 -10.044 7.061 1.00 86.12 192 GLY A CA 1
ATOM 1402 C C . GLY A 1 192 ? 4.335 -8.519 7.146 1.00 86.12 192 GLY A C 1
ATOM 1403 O O . GLY A 1 192 ? 3.786 -7.973 8.092 1.00 86.12 192 GLY A O 1
ATOM 1404 N N . VAL A 1 193 ? 4.991 -7.824 6.208 1.00 89.12 193 VAL A N 1
ATOM 1405 C CA . VAL A 1 193 ? 4.985 -6.350 6.167 1.00 89.12 193 VAL A CA 1
ATOM 1406 C C . VAL A 1 193 ? 4.691 -5.806 4.772 1.00 89.12 193 VAL A C 1
ATOM 1408 O O . VAL A 1 193 ? 3.942 -4.844 4.656 1.00 89.12 193 VAL A O 1
ATOM 1411 N N . GLY A 1 194 ? 5.246 -6.395 3.709 1.00 93.19 194 GLY A N 1
ATOM 1412 C CA . GLY A 1 194 ? 5.140 -5.827 2.361 1.00 93.19 194 GLY A CA 1
ATOM 1413 C C . GLY A 1 194 ? 6.396 -5.078 1.928 1.00 93.19 194 GLY A C 1
ATOM 1414 O O . GLY A 1 194 ? 7.497 -5.426 2.353 1.00 93.19 194 GLY A O 1
ATOM 1415 N N . LEU A 1 195 ? 6.238 -4.054 1.085 1.00 95.00 195 LEU A N 1
ATOM 1416 C CA . LEU A 1 195 ? 7.320 -3.163 0.653 1.00 95.00 195 LEU A CA 1
ATOM 1417 C C . LEU A 1 195 ? 7.807 -2.307 1.836 1.00 95.00 195 LEU A C 1
ATOM 1419 O O . LEU A 1 195 ? 7.133 -1.373 2.261 1.00 95.00 195 LEU A O 1
ATOM 1423 N N . THR A 1 196 ? 8.984 -2.615 2.379 1.00 94.81 196 THR A N 1
ATOM 1424 C CA . THR A 1 196 ? 9.533 -1.962 3.581 1.00 94.81 196 THR A CA 1
ATOM 1425 C C . THR A 1 196 ? 10.527 -0.856 3.280 1.00 94.81 196 THR A C 1
ATOM 1427 O O . THR A 1 196 ? 10.711 0.048 4.099 1.00 94.81 196 THR A O 1
ATOM 1430 N N . ARG A 1 197 ? 11.172 -0.910 2.114 1.00 95.62 197 ARG A N 1
ATOM 1431 C CA . ARG A 1 197 ? 12.103 0.112 1.642 1.00 95.62 197 ARG A CA 1
ATOM 1432 C C . ARG A 1 197 ? 12.023 0.228 0.132 1.00 95.62 197 ARG A C 1
ATOM 1434 O O . ARG A 1 197 ? 12.056 -0.779 -0.568 1.00 95.62 197 ARG A O 1
ATOM 1441 N N . VAL A 1 198 ? 11.982 1.457 -0.359 1.00 96.12 198 VAL A N 1
ATOM 1442 C CA . VAL A 1 198 ? 12.075 1.753 -1.787 1.00 96.12 198 VAL A CA 1
ATOM 1443 C C . VAL A 1 198 ? 12.979 2.952 -1.999 1.00 96.12 198 VAL A C 1
ATOM 1445 O O . VAL A 1 198 ? 12.797 3.988 -1.365 1.00 96.12 198 VAL A O 1
ATOM 1448 N N . ARG A 1 199 ? 13.960 2.832 -2.893 1.00 96.25 199 ARG A N 1
ATOM 1449 C CA . ARG A 1 199 ? 14.782 3.957 -3.339 1.00 96.25 199 ARG A CA 1
ATOM 1450 C C . ARG A 1 199 ? 14.612 4.176 -4.828 1.00 96.25 199 ARG A C 1
ATOM 1452 O O . ARG A 1 199 ? 15.031 3.350 -5.628 1.00 96.25 199 ARG A O 1
ATOM 1459 N N . ASN A 1 200 ? 14.057 5.325 -5.180 1.00 95.19 200 ASN A N 1
ATOM 1460 C CA . ASN A 1 200 ? 13.817 5.757 -6.545 1.00 95.19 200 ASN A CA 1
ATOM 1461 C C . ASN A 1 200 ? 14.911 6.718 -7.005 1.00 95.19 200 ASN A C 1
ATOM 1463 O O . ASN A 1 200 ? 15.185 7.712 -6.336 1.00 95.19 200 ASN A O 1
ATOM 1467 N N . VAL A 1 201 ? 15.492 6.459 -8.176 1.00 96.06 201 VAL A N 1
ATOM 1468 C CA . VAL A 1 201 ? 16.517 7.302 -8.800 1.00 96.06 201 VAL A CA 1
ATOM 1469 C C . VAL A 1 201 ? 16.152 7.579 -10.256 1.00 96.06 201 VAL A C 1
ATOM 1471 O O . VAL A 1 201 ? 15.966 6.651 -11.041 1.00 96.06 201 VAL A O 1
ATOM 1474 N N . PHE A 1 202 ? 16.118 8.853 -10.642 1.00 94.12 202 PHE A N 1
ATOM 1475 C CA . PHE A 1 202 ? 15.833 9.303 -12.007 1.00 94.12 202 PHE A CA 1
ATOM 1476 C C . PHE A 1 202 ? 17.094 9.869 -12.669 1.00 94.12 202 PHE A C 1
ATOM 1478 O O . PHE A 1 202 ? 17.777 10.738 -12.116 1.00 94.12 202 PHE A O 1
ATOM 1485 N N . ARG A 1 203 ? 17.428 9.373 -13.866 1.00 94.69 203 ARG A N 1
ATOM 1486 C CA . ARG A 1 203 ? 18.605 9.787 -14.647 1.00 94.69 203 ARG A CA 1
ATOM 1487 C C . ARG A 1 203 ? 18.227 10.058 -16.114 1.00 94.69 203 ARG A C 1
ATOM 1489 O O . ARG A 1 203 ? 17.811 9.117 -16.784 1.00 94.69 203 ARG A O 1
ATOM 1496 N N . PRO A 1 204 ? 18.431 11.280 -16.645 1.00 92.00 204 PRO A N 1
ATOM 1497 C CA . PRO A 1 204 ? 18.892 12.473 -15.936 1.00 92.00 204 PRO A CA 1
ATOM 1498 C C . PRO A 1 204 ? 17.884 12.921 -14.868 1.00 92.00 204 PRO A C 1
ATOM 1500 O O . PRO A 1 204 ? 16.734 12.491 -14.862 1.00 92.00 204 PRO A O 1
ATOM 1503 N N . ALA A 1 205 ? 18.333 13.781 -13.953 1.00 88.12 205 ALA A N 1
ATOM 1504 C CA . ALA A 1 205 ? 17.444 14.364 -12.957 1.00 88.12 205 ALA A CA 1
ATOM 1505 C C . ALA A 1 205 ? 16.301 15.131 -13.659 1.00 88.12 205 ALA A C 1
ATOM 1507 O O . ALA A 1 205 ? 16.578 15.889 -14.598 1.00 88.12 205 ALA A O 1
ATOM 1508 N N . PRO A 1 206 ? 15.039 14.985 -13.221 1.00 83.31 206 PRO A N 1
ATOM 1509 C CA . PRO A 1 206 ? 13.919 15.698 -13.819 1.00 83.31 206 PRO A CA 1
ATOM 1510 C C . PRO A 1 206 ? 14.105 17.218 -13.717 1.00 83.31 206 PRO A C 1
ATOM 1512 O O . PRO A 1 206 ? 14.214 17.786 -12.628 1.00 83.31 206 PRO A O 1
ATOM 1515 N N . ALA A 1 207 ? 14.130 17.906 -14.859 1.00 70.69 207 ALA A N 1
ATOM 1516 C CA . ALA A 1 207 ? 14.271 19.355 -14.903 1.00 70.69 207 ALA A CA 1
ATOM 1517 C C . ALA A 1 207 ? 12.946 20.012 -14.479 1.00 70.69 207 ALA A C 1
ATOM 1519 O O . ALA A 1 207 ? 12.031 20.128 -15.286 1.00 70.69 207 ALA A O 1
ATOM 1520 N N . LYS A 1 208 ? 12.849 20.466 -13.221 1.00 63.00 208 LYS A N 1
ATOM 1521 C CA . LYS A 1 208 ? 11.670 21.157 -12.647 1.00 63.00 208 LYS A CA 1
ATOM 1522 C C . LYS A 1 208 ? 10.445 20.260 -12.422 1.00 63.00 208 LYS A C 1
ATOM 1524 O O . LYS A 1 208 ? 9.332 20.621 -12.798 1.00 63.00 208 LYS A O 1
ATOM 1529 N N . SER A 1 209 ? 10.630 19.111 -11.782 1.00 60.50 209 SER A N 1
ATOM 1530 C CA . SER A 1 209 ? 9.503 18.281 -11.344 1.00 60.50 209 SER A CA 1
ATOM 1531 C C . SER A 1 209 ? 9.337 18.311 -9.822 1.00 60.50 209 SER A C 1
ATOM 1533 O O . SER A 1 209 ? 10.289 18.606 -9.104 1.00 60.50 209 SER A O 1
ATOM 1535 N N . ALA A 1 210 ? 8.139 17.976 -9.335 1.00 62.91 210 ALA A N 1
ATOM 1536 C CA . ALA A 1 210 ? 7.905 17.682 -7.917 1.00 62.91 210 ALA A CA 1
ATOM 1537 C C . ALA A 1 210 ? 8.577 16.365 -7.465 1.00 62.91 210 ALA A C 1
ATOM 1539 O O . ALA A 1 210 ? 8.572 16.049 -6.279 1.00 62.91 210 ALA A O 1
ATOM 1540 N N . LEU A 1 211 ? 9.141 15.594 -8.403 1.00 73.56 211 LEU A N 1
ATOM 1541 C CA . LEU A 1 211 ? 9.862 14.358 -8.135 1.00 73.56 211 LEU A CA 1
ATOM 1542 C C . LEU A 1 211 ? 11.332 14.672 -7.845 1.00 73.56 211 LEU A C 1
ATOM 1544 O O . LEU A 1 211 ? 12.028 15.305 -8.646 1.00 73.56 211 LEU A O 1
ATOM 1548 N N . SER A 1 212 ? 11.805 14.196 -6.699 1.00 80.19 212 SER A N 1
ATOM 1549 C CA . SER A 1 212 ? 13.222 14.210 -6.353 1.00 80.19 212 SER A CA 1
ATOM 1550 C C . SER A 1 212 ? 14.004 13.285 -7.288 1.00 80.19 212 SER A C 1
ATOM 1552 O O . SER A 1 212 ? 13.542 12.200 -7.631 1.00 80.19 212 SER A O 1
ATOM 1554 N N . ALA A 1 213 ? 15.213 13.698 -7.677 1.00 87.06 213 ALA A N 1
ATOM 1555 C CA . ALA A 1 213 ? 16.090 12.888 -8.527 1.00 87.06 213 ALA A CA 1
ATOM 1556 C C . ALA A 1 213 ? 16.560 11.589 -7.848 1.00 87.06 213 ALA A C 1
ATOM 1558 O O . ALA A 1 213 ? 16.885 10.623 -8.532 1.00 87.06 213 ALA A O 1
ATOM 1559 N N . ASP A 1 214 ? 16.610 11.592 -6.519 1.00 91.62 214 ASP A N 1
ATOM 1560 C CA . ASP A 1 214 ? 16.912 10.454 -5.659 1.00 91.62 214 ASP A CA 1
ATOM 1561 C C . ASP A 1 214 ? 16.037 10.597 -4.413 1.00 91.62 214 ASP A C 1
ATOM 1563 O O . ASP A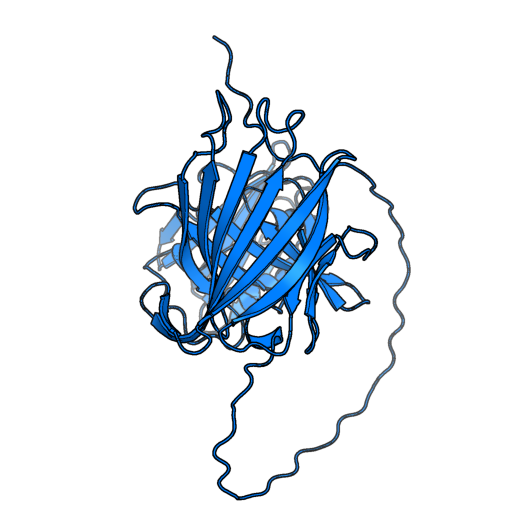 1 214 ? 16.016 11.665 -3.791 1.00 91.62 214 ASP A O 1
ATOM 1567 N N . ARG A 1 215 ? 15.254 9.570 -4.099 1.00 90.75 215 ARG A N 1
ATOM 1568 C CA . ARG A 1 215 ? 14.389 9.536 -2.921 1.00 90.75 215 ARG A CA 1
ATOM 1569 C C . ARG A 1 215 ? 14.296 8.118 -2.411 1.00 90.75 215 ARG A C 1
ATOM 1571 O O . ARG A 1 215 ? 13.879 7.224 -3.142 1.00 90.75 215 ARG A O 1
ATOM 1578 N N . GLU A 1 216 ? 14.622 7.947 -1.144 1.00 93.00 216 GLU A N 1
ATOM 1579 C CA . GLU A 1 216 ? 14.357 6.723 -0.406 1.00 93.00 216 GLU A CA 1
ATOM 1580 C C . GLU A 1 216 ? 13.133 6.926 0.484 1.00 93.00 216 GLU A C 1
ATOM 1582 O O . GLU A 1 216 ? 12.931 8.019 1.000 1.00 93.00 216 GLU A O 1
ATOM 1587 N N . GLU A 1 217 ? 12.306 5.898 0.629 1.00 92.75 217 GLU A N 1
ATOM 1588 C CA . GLU A 1 217 ? 11.216 5.813 1.597 1.00 92.75 217 GLU A CA 1
ATOM 1589 C C . GLU A 1 217 ? 11.332 4.492 2.358 1.00 92.75 217 GLU A C 1
ATOM 1591 O O . GLU A 1 217 ? 11.723 3.463 1.795 1.00 92.75 217 GLU A O 1
ATOM 1596 N N . ARG A 1 218 ? 11.010 4.525 3.653 1.00 93.75 218 ARG A N 1
ATOM 1597 C CA . ARG A 1 218 ? 11.084 3.373 4.555 1.00 93.75 218 ARG A CA 1
ATOM 1598 C C . ARG A 1 218 ? 9.840 3.263 5.414 1.00 93.75 218 ARG A C 1
ATOM 1600 O O . ARG A 1 218 ? 9.291 4.279 5.842 1.00 93.75 218 ARG A O 1
ATOM 1607 N N . VAL A 1 219 ? 9.460 2.030 5.734 1.00 90.94 219 VAL A N 1
ATOM 1608 C CA . VAL A 1 219 ? 8.445 1.749 6.748 1.00 90.94 219 VAL A CA 1
ATOM 1609 C C . VAL A 1 219 ? 9.006 2.072 8.134 1.00 90.94 219 VAL A C 1
ATOM 1611 O O . VAL A 1 219 ? 9.975 1.464 8.590 1.00 90.94 219 VAL A O 1
ATOM 1614 N N . VAL A 1 220 ? 8.380 3.038 8.805 1.00 86.44 220 VAL A N 1
ATOM 1615 C CA . VAL A 1 220 ? 8.738 3.506 10.159 1.00 86.44 220 VAL A CA 1
ATOM 1616 C C . VAL A 1 220 ? 7.745 3.060 11.234 1.00 86.44 220 VAL A C 1
ATOM 1618 O O . VAL A 1 220 ? 7.964 3.301 12.414 1.00 86.44 220 VAL A O 1
ATOM 1621 N N . GLY A 1 221 ? 6.665 2.392 10.834 1.00 84.56 221 GLY A N 1
ATOM 1622 C CA . GLY A 1 221 ? 5.685 1.762 11.716 1.00 84.56 221 GLY A CA 1
ATOM 1623 C C . GLY A 1 221 ? 4.678 0.970 10.892 1.00 84.56 221 GLY A C 1
ATOM 1624 O O . GLY A 1 221 ? 4.366 1.367 9.768 1.00 84.56 221 GLY A O 1
ATOM 1625 N N . PHE A 1 222 ? 4.192 -0.151 11.416 1.00 85.06 222 PHE A N 1
ATOM 1626 C CA . PHE A 1 222 ? 3.236 -1.006 10.716 1.00 85.06 222 PHE A CA 1
ATOM 1627 C C . PHE A 1 222 ? 2.374 -1.804 11.691 1.00 85.06 222 PHE A C 1
ATOM 1629 O O . PHE A 1 222 ? 2.789 -2.112 12.806 1.00 85.06 222 PHE A O 1
ATOM 1636 N N . ARG A 1 223 ? 1.183 -2.162 11.220 1.00 83.75 223 ARG A N 1
ATOM 1637 C CA . ARG A 1 223 ? 0.268 -3.122 11.822 1.00 83.75 223 ARG A CA 1
ATOM 1638 C C . ARG A 1 223 ? -0.283 -3.967 10.686 1.00 83.75 223 ARG A C 1
ATOM 1640 O O . ARG A 1 223 ? -1.123 -3.495 9.931 1.00 83.75 223 ARG A O 1
ATOM 1647 N N . VAL A 1 224 ? 0.224 -5.181 10.538 1.00 83.94 224 VAL A N 1
ATOM 1648 C CA . VAL A 1 224 ? -0.183 -6.099 9.471 1.00 83.94 224 VAL A CA 1
ATOM 1649 C C . VAL A 1 224 ? -0.574 -7.421 10.117 1.00 83.94 224 VAL A C 1
ATOM 1651 O O . VAL A 1 224 ? 0.102 -7.898 11.029 1.00 83.94 224 VAL A O 1
ATOM 1654 N N . ALA A 1 225 ? -1.688 -8.007 9.694 1.00 81.00 225 ALA A N 1
ATOM 1655 C CA . ALA A 1 225 ? -2.177 -9.258 10.247 1.00 81.00 225 ALA A CA 1
ATOM 1656 C C . ALA A 1 225 ? -1.110 -10.362 10.131 1.00 81.00 225 ALA A C 1
ATOM 1658 O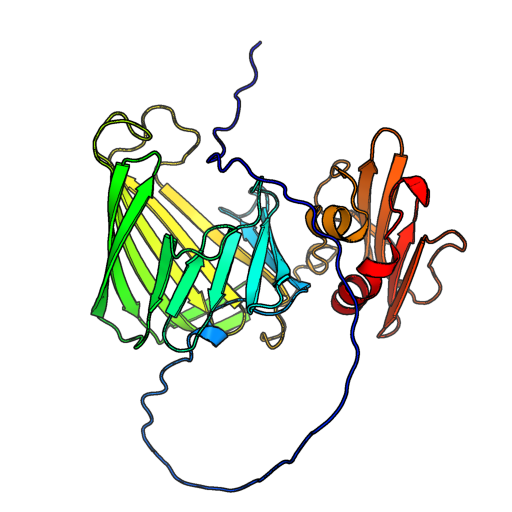 O . ALA A 1 225 ? -0.549 -10.615 9.065 1.00 81.00 225 ALA A O 1
ATOM 1659 N N . GLY A 1 226 ? -0.806 -11.022 11.252 1.00 74.88 226 GLY A N 1
ATOM 1660 C CA . GLY A 1 226 ? 0.213 -12.074 11.306 1.00 74.88 226 GLY A CA 1
ATOM 1661 C C . GLY A 1 226 ? 1.662 -11.579 11.204 1.00 74.88 226 GLY A C 1
ATOM 1662 O O . GLY A 1 226 ? 2.576 -12.407 11.137 1.00 74.88 226 GLY A O 1
ATOM 1663 N N . SER A 1 227 ? 1.901 -10.264 11.211 1.00 73.62 227 SER A N 1
ATOM 1664 C CA . SER A 1 227 ? 3.251 -9.723 11.331 1.00 73.62 227 SER A CA 1
ATOM 1665 C C . SER A 1 227 ? 3.822 -10.028 12.720 1.00 73.62 227 SER A C 1
ATOM 1667 O O . SER A 1 227 ? 3.066 -10.117 13.695 1.00 73.62 227 SER A O 1
ATOM 1669 N N . PRO A 1 228 ? 5.158 -10.124 12.875 1.00 66.88 228 PRO A N 1
ATOM 1670 C CA . PRO A 1 228 ? 5.764 -9.896 14.182 1.00 66.88 228 PRO A CA 1
ATOM 1671 C C . PRO A 1 228 ? 5.185 -8.596 14.736 1.00 66.88 228 PRO A C 1
ATOM 1673 O O . PRO A 1 228 ? 4.963 -7.676 13.944 1.00 66.88 228 PRO A O 1
ATOM 1676 N N . ALA A 1 229 ? 4.902 -8.526 16.039 1.00 58.72 229 ALA A N 1
ATOM 1677 C CA . ALA A 1 229 ? 4.393 -7.302 16.642 1.00 58.72 229 ALA A CA 1
ATOM 1678 C C . ALA A 1 229 ? 5.346 -6.157 16.275 1.00 58.72 229 ALA A C 1
ATOM 1680 O O . ALA A 1 229 ? 6.456 -6.065 16.803 1.00 58.72 229 ALA A O 1
ATOM 1681 N N . GLY A 1 230 ? 4.934 -5.351 15.293 1.00 53.19 230 GLY A N 1
ATOM 1682 C CA . GLY A 1 230 ? 5.617 -4.140 14.896 1.00 53.19 230 GLY A CA 1
ATOM 1683 C C . GLY A 1 230 ? 5.498 -3.240 16.098 1.00 53.19 230 GLY A C 1
ATOM 1684 O O . GLY A 1 230 ? 4.386 -2.861 16.462 1.00 53.19 230 GLY A O 1
ATOM 1685 N N . GLY A 1 231 ? 6.607 -3.004 16.792 1.00 50.16 231 GLY A N 1
ATOM 1686 C CA . GLY A 1 231 ? 6.570 -2.146 17.961 1.00 50.16 231 GLY A CA 1
ATOM 1687 C C . GLY A 1 231 ? 5.982 -0.803 17.536 1.00 50.16 231 GLY A C 1
ATOM 1688 O O . GLY A 1 231 ? 6.488 -0.204 16.583 1.00 50.16 231 GLY A O 1
ATOM 1689 N N . PRO A 1 232 ? 4.920 -0.302 18.176 1.00 51.88 232 PRO A N 1
ATOM 1690 C CA . PRO A 1 232 ? 4.644 1.102 18.025 1.00 51.88 232 PRO A CA 1
ATOM 1691 C C . PRO A 1 232 ? 5.802 1.890 18.637 1.00 51.88 232 PRO A C 1
ATOM 1693 O O . PRO A 1 232 ? 6.171 1.688 19.793 1.00 51.88 232 PRO A O 1
ATOM 1696 N N . SER A 1 233 ? 6.343 2.831 17.863 1.00 56.28 233 SER A N 1
ATOM 1697 C CA . SER A 1 233 ? 6.804 4.092 18.439 1.00 56.28 233 SER A CA 1
ATOM 1698 C C . SER A 1 233 ? 5.651 4.650 19.280 1.00 56.28 233 SER A C 1
ATOM 1700 O O . SER A 1 233 ? 4.505 4.558 18.850 1.00 56.28 233 SER A O 1
ATOM 1702 N N . GLU A 1 234 ? 5.943 5.151 20.470 1.00 59.09 234 GLU A N 1
ATOM 1703 C CA . GLU A 1 234 ? 4.991 5.600 21.494 1.00 59.09 234 GLU A CA 1
ATOM 1704 C C . GLU A 1 234 ? 3.824 6.473 20.961 1.00 59.09 234 GLU A C 1
ATOM 1706 O O . GLU A 1 234 ? 3.919 7.106 19.907 1.00 59.09 234 GLU A O 1
ATOM 1711 N N . GLY A 1 235 ? 2.710 6.509 21.703 1.00 73.75 235 GLY A N 1
ATOM 1712 C CA . GLY A 1 235 ? 1.555 7.372 21.405 1.00 73.75 235 GLY A CA 1
ATOM 1713 C C . GLY A 1 235 ? 0.695 6.918 20.217 1.00 73.75 235 GLY A C 1
ATOM 1714 O O . GLY A 1 235 ? 0.569 5.723 19.926 1.00 73.75 235 GLY A O 1
ATOM 1715 N N . CYS A 1 236 ? 0.100 7.875 19.503 1.00 77.19 236 CYS A N 1
ATOM 1716 C CA . CYS A 1 236 ? -0.836 7.646 18.391 1.00 77.19 236 CYS A CA 1
ATOM 1717 C C . CYS A 1 236 ? -0.246 7.059 17.131 1.00 77.19 236 CYS A C 1
ATOM 1719 O O . CYS A 1 236 ? -0.967 6.656 16.222 1.00 77.19 236 CYS A O 1
ATOM 1721 N N . ALA A 1 237 ? 1.067 6.925 17.097 1.00 69.00 237 ALA A N 1
ATOM 1722 C CA . ALA A 1 237 ? 1.760 6.196 16.062 1.00 69.00 237 ALA A CA 1
ATOM 1723 C C . ALA A 1 237 ? 1.314 4.727 15.919 1.00 69.00 237 ALA A C 1
ATOM 1725 O O . ALA A 1 237 ? 1.518 4.152 14.847 1.00 69.00 237 ALA A O 1
ATOM 1726 N N . ARG A 1 238 ? 0.720 4.139 16.969 1.00 70.69 238 ARG A N 1
ATOM 1727 C CA . ARG A 1 238 ? 0.206 2.758 16.989 1.00 70.69 238 ARG A CA 1
ATOM 1728 C C . ARG A 1 238 ? -1.162 2.574 16.342 1.00 70.69 238 ARG A C 1
ATOM 1730 O O . ARG A 1 238 ? -1.505 1.463 15.949 1.00 70.69 238 ARG A O 1
ATOM 1737 N N . PHE A 1 239 ? -1.933 3.651 16.228 1.00 78.69 239 PHE A N 1
ATOM 1738 C CA . PHE A 1 239 ? -3.262 3.636 15.635 1.00 78.69 239 PHE A CA 1
ATOM 1739 C C . PHE A 1 239 ? -3.198 4.373 14.295 1.00 78.69 239 PHE A C 1
ATOM 1741 O O . PHE A 1 239 ? -2.803 5.536 14.213 1.00 78.69 239 PHE A O 1
ATOM 1748 N N . ILE A 1 240 ? -3.534 3.690 13.204 1.00 77.00 240 ILE A N 1
ATOM 1749 C CA . ILE A 1 240 ? -3.463 4.271 11.859 1.00 77.00 240 ILE A CA 1
ATOM 1750 C C . ILE A 1 240 ? -4.867 4.252 11.267 1.00 77.00 240 ILE A C 1
ATOM 1752 O O . ILE A 1 240 ? -5.314 3.241 10.730 1.00 77.00 240 ILE A O 1
ATOM 1756 N N . LEU A 1 241 ? -5.551 5.390 11.370 1.00 80.38 241 LEU A N 1
ATOM 1757 C CA . LEU A 1 241 ? -6.840 5.628 10.731 1.00 80.38 241 LEU A CA 1
ATOM 1758 C C . LEU A 1 241 ? -6.624 6.404 9.429 1.00 80.38 241 LEU A C 1
ATOM 1760 O O . LEU A 1 241 ? -6.006 7.471 9.441 1.00 80.38 241 LEU A O 1
ATOM 1764 N N . LEU A 1 242 ? -7.119 5.876 8.309 1.00 81.38 242 LEU A N 1
ATOM 1765 C CA . LEU A 1 242 ? -7.025 6.553 7.019 1.00 81.38 242 LEU A CA 1
ATOM 1766 C C . LEU A 1 242 ? -8.300 7.363 6.751 1.00 81.38 242 LEU A C 1
ATOM 1768 O O . LEU A 1 242 ? -9.398 6.885 7.032 1.00 81.38 242 LEU A O 1
ATOM 1772 N N . PRO A 1 243 ? -8.213 8.540 6.105 1.00 79.31 243 PRO A N 1
ATOM 1773 C CA . PRO A 1 243 ? -9.407 9.281 5.692 1.00 79.31 243 PRO A CA 1
ATOM 1774 C C . PRO A 1 243 ? -10.329 8.460 4.778 1.00 79.31 243 PRO A C 1
ATOM 1776 O O . PRO A 1 243 ? -11.549 8.581 4.848 1.00 79.31 243 PRO A O 1
ATOM 1779 N N . SER A 1 244 ? -9.755 7.576 3.956 1.00 79.00 244 SER A N 1
ATOM 1780 C CA . SER A 1 244 ? -10.494 6.654 3.087 1.00 79.00 244 SER A CA 1
ATOM 1781 C C . SER A 1 244 ? -11.369 5.663 3.853 1.00 79.00 244 SER A C 1
ATOM 1783 O O . SER A 1 244 ? -12.377 5.218 3.308 1.00 79.00 244 SER A O 1
ATOM 1785 N N . ASP A 1 245 ? -11.017 5.328 5.096 1.00 84.50 245 ASP A N 1
ATOM 1786 C CA . ASP A 1 245 ? -11.816 4.434 5.937 1.00 84.50 245 ASP A CA 1
ATOM 1787 C C . ASP A 1 245 ? -13.164 5.086 6.258 1.00 84.50 245 ASP A C 1
ATOM 1789 O O . ASP A 1 245 ? -14.227 4.492 6.076 1.00 84.50 245 ASP A O 1
ATOM 1793 N N . LEU A 1 246 ? -13.115 6.366 6.631 1.00 84.31 246 LEU A N 1
ATOM 1794 C CA . LEU A 1 246 ? -14.298 7.179 6.875 1.00 84.31 246 LEU A CA 1
ATOM 1795 C C . LEU A 1 246 ? -15.076 7.447 5.586 1.00 84.31 246 LEU A C 1
ATOM 1797 O O . LEU A 1 246 ? -16.288 7.285 5.589 1.00 84.31 246 LEU A O 1
ATOM 1801 N N . VAL A 1 247 ? -14.422 7.784 4.468 1.00 83.25 247 VAL A N 1
ATOM 1802 C CA . VAL A 1 247 ? -15.131 7.962 3.182 1.00 83.25 247 VAL A CA 1
ATOM 1803 C C . VAL A 1 247 ? -15.891 6.689 2.799 1.00 83.25 247 VAL A C 1
ATOM 1805 O O . VAL A 1 247 ? -17.060 6.756 2.418 1.00 83.25 247 VAL A O 1
ATOM 1808 N N . THR A 1 248 ? -15.253 5.526 2.939 1.00 82.69 248 THR A N 1
ATOM 1809 C CA . THR A 1 248 ? -15.843 4.229 2.578 1.00 82.69 248 THR A CA 1
ATOM 1810 C C . THR A 1 248 ? -17.017 3.872 3.485 1.00 82.69 248 THR A C 1
ATOM 1812 O O . THR A 1 248 ? -18.072 3.460 3.000 1.00 82.69 248 THR A O 1
ATOM 1815 N N . ALA A 1 249 ? -16.866 4.050 4.798 1.00 86.81 249 ALA A N 1
ATOM 1816 C CA . ALA A 1 249 ? -17.925 3.734 5.745 1.00 86.81 249 ALA A CA 1
ATOM 1817 C C . ALA A 1 249 ? -19.080 4.738 5.680 1.00 86.81 249 ALA A C 1
ATOM 1819 O O . ALA A 1 249 ? -20.238 4.349 5.526 1.00 86.81 249 ALA A O 1
ATOM 1820 N N . CYS A 1 250 ? -18.763 6.030 5.755 1.00 86.06 250 CYS A N 1
ATOM 1821 C CA . CYS A 1 250 ? -19.732 7.113 5.825 1.00 86.06 250 CYS A CA 1
ATOM 1822 C C . CYS A 1 250 ? -20.422 7.385 4.480 1.00 86.06 250 CYS A C 1
ATOM 1824 O O . CYS A 1 250 ? -21.534 7.905 4.471 1.00 86.06 250 CYS A O 1
ATOM 1826 N N . GLY A 1 251 ? -19.786 7.058 3.349 1.00 83.44 251 GLY A N 1
ATOM 1827 C CA . GLY A 1 251 ? -20.313 7.348 2.013 1.00 83.44 251 GLY A CA 1
ATOM 1828 C C . GLY A 1 251 ? -20.315 8.838 1.657 1.00 83.44 251 GLY A C 1
ATOM 1829 O O . GLY A 1 251 ? -21.063 9.256 0.775 1.00 83.44 251 GLY A O 1
ATOM 1830 N N . VAL A 1 252 ? -19.505 9.647 2.345 1.00 82.75 252 VAL A N 1
ATOM 1831 C CA . VAL A 1 252 ? -19.395 11.096 2.131 1.00 82.75 252 VAL A CA 1
ATOM 1832 C C . VAL A 1 252 ? -17.934 11.530 2.022 1.00 82.75 252 VAL A C 1
ATOM 1834 O O . VAL A 1 252 ? -17.043 10.868 2.550 1.00 82.75 252 VAL A O 1
ATOM 1837 N N . ASP A 1 253 ? -17.685 12.659 1.350 1.00 81.44 253 ASP A N 1
ATOM 1838 C CA . ASP A 1 253 ? -16.349 13.264 1.310 1.00 81.44 253 ASP A CA 1
ATOM 1839 C C . ASP A 1 253 ? -16.002 13.815 2.698 1.00 81.44 253 ASP A C 1
ATOM 1841 O O . ASP A 1 253 ? -16.655 14.743 3.190 1.00 81.44 253 ASP A O 1
ATOM 1845 N N . VAL A 1 254 ? -14.985 13.232 3.328 1.00 78.44 254 VAL A N 1
ATOM 1846 C CA . VAL A 1 254 ? -14.415 13.713 4.584 1.00 78.44 254 VAL A CA 1
ATOM 1847 C C . VAL A 1 254 ? -12.989 14.172 4.351 1.00 78.44 254 VAL A C 1
ATOM 1849 O O . VAL A 1 254 ? -12.204 13.540 3.645 1.00 78.44 254 VAL A O 1
ATOM 1852 N N . ARG A 1 255 ? -12.625 15.281 4.986 1.00 79.00 255 ARG A N 1
ATOM 1853 C CA . ARG A 1 255 ? -11.268 15.824 4.926 1.00 79.00 255 ARG A CA 1
ATOM 1854 C C . ARG A 1 255 ? -10.636 15.769 6.303 1.00 79.00 255 ARG A C 1
ATOM 1856 O O . ARG A 1 255 ? -11.318 16.092 7.267 1.00 79.00 255 ARG A O 1
ATOM 1863 N N . PRO A 1 256 ? -9.350 15.424 6.431 1.00 73.19 256 PRO A N 1
ATOM 1864 C CA . PRO A 1 256 ? -8.671 15.547 7.713 1.00 73.19 256 PRO A CA 1
ATOM 1865 C C . PRO A 1 256 ? -8.767 16.991 8.215 1.00 73.19 256 PRO A C 1
ATOM 1867 O O . PRO A 1 256 ? -8.428 17.926 7.482 1.00 73.19 256 PRO A O 1
ATOM 1870 N N . ALA A 1 257 ? -9.216 17.183 9.453 1.00 73.44 257 ALA A N 1
ATOM 1871 C CA . ALA A 1 257 ? -8.955 18.422 10.165 1.00 73.44 257 ALA A CA 1
ATOM 1872 C C . ALA A 1 257 ? -7.484 18.367 10.591 1.00 73.44 257 ALA A C 1
ATOM 1874 O O . ALA A 1 257 ? -7.047 17.365 11.145 1.00 73.44 257 ALA A O 1
ATOM 1875 N N . ALA A 1 258 ? -6.692 19.393 10.288 1.00 59.97 258 ALA A N 1
ATOM 1876 C CA . ALA A 1 258 ? -5.296 19.398 10.716 1.00 59.97 258 ALA A CA 1
ATOM 1877 C C . ALA A 1 258 ? -5.215 19.349 12.261 1.00 59.97 258 ALA A C 1
ATOM 1879 O O . ALA A 1 258 ? -5.961 20.097 12.900 1.00 59.97 258 ALA A O 1
ATOM 1880 N N . PRO A 1 259 ? -4.310 18.545 12.857 1.00 53.09 259 PRO A N 1
ATOM 1881 C CA . PRO A 1 259 ? -3.279 17.718 12.215 1.00 53.09 259 PRO A CA 1
ATOM 1882 C C . PRO A 1 259 ? -3.786 16.364 11.674 1.00 53.09 259 PRO A C 1
ATOM 1884 O O . PRO A 1 259 ? -4.692 15.746 12.212 1.00 53.09 259 PRO A O 1
ATOM 1887 N N . THR A 1 260 ? -3.155 15.876 10.600 1.00 55.81 260 THR A N 1
ATOM 1888 C CA . THR A 1 260 ? -3.465 14.588 9.940 1.00 55.81 260 THR A CA 1
ATOM 1889 C C . THR A 1 260 ? -3.015 13.352 10.724 1.00 55.81 260 THR A C 1
ATOM 1891 O O . THR A 1 260 ? -3.450 12.247 10.411 1.00 55.81 260 THR A O 1
ATOM 1894 N N . ALA A 1 261 ? -2.113 13.518 11.692 1.00 62.62 261 ALA A N 1
ATOM 1895 C CA . ALA A 1 261 ? -1.717 12.468 12.622 1.00 62.62 261 ALA A CA 1
ATOM 1896 C C . ALA A 1 261 ? -2.602 12.557 13.870 1.00 62.62 261 ALA A C 1
ATOM 1898 O O . ALA A 1 261 ? -2.925 13.666 14.293 1.00 62.62 261 ALA A O 1
ATOM 1899 N N . GLY A 1 262 ? -2.987 11.408 14.433 1.00 65.81 262 GLY A N 1
ATOM 1900 C CA . GLY A 1 262 ? -3.780 11.369 15.661 1.00 65.81 262 GLY A CA 1
ATOM 1901 C C . GLY A 1 262 ? -3.120 12.191 16.766 1.00 65.81 262 GLY A C 1
ATOM 1902 O O . GLY A 1 262 ? -1.905 12.124 16.946 1.00 65.81 262 GLY A O 1
ATOM 1903 N N . GLU A 1 263 ? -3.923 12.986 17.461 1.00 78.38 263 GLU A N 1
ATOM 1904 C CA . GLU A 1 263 ? -3.511 13.750 18.631 1.00 78.38 263 GLU A CA 1
ATOM 1905 C C . GLU A 1 263 ? -3.521 12.823 19.847 1.00 78.38 263 GLU A C 1
ATOM 1907 O O . GLU A 1 263 ? -4.558 12.227 20.160 1.00 78.38 263 GLU A O 1
ATOM 1912 N N . ASP A 1 264 ? -2.369 12.699 20.512 1.00 77.69 264 ASP A N 1
ATOM 1913 C CA . ASP A 1 264 ? -2.284 12.038 21.812 1.00 77.69 264 ASP A CA 1
ATOM 1914 C C . ASP A 1 264 ? -3.130 12.827 22.809 1.00 77.69 264 ASP A C 1
ATOM 1916 O O . ASP A 1 264 ? -2.900 14.013 23.053 1.00 77.69 264 ASP A O 1
ATOM 1920 N N . ILE A 1 265 ? -4.119 12.157 23.383 1.00 80.62 265 ILE A N 1
ATOM 1921 C CA . ILE A 1 265 ? -4.933 12.681 24.474 1.00 80.62 265 ILE A CA 1
ATOM 1922 C C . ILE A 1 265 ? -4.654 11.866 25.746 1.00 80.62 265 ILE A C 1
ATOM 1924 O O . ILE A 1 265 ? -3.822 10.953 25.754 1.00 80.62 265 ILE A O 1
ATOM 1928 N N . GLU A 1 266 ? -5.308 12.227 26.849 1.00 74.00 266 GLU A N 1
ATOM 1929 C CA . GLU A 1 266 ? -5.120 11.568 28.146 1.00 74.00 266 GLU A CA 1
ATOM 1930 C C . GLU A 1 266 ? -5.262 10.032 28.055 1.00 74.00 266 GLU A C 1
ATOM 1932 O O . GLU A 1 266 ? -5.944 9.486 27.183 1.00 74.00 266 GLU A O 1
ATOM 1937 N N . ASP A 1 267 ? -4.548 9.325 28.936 1.00 73.75 267 ASP A N 1
ATOM 1938 C CA . ASP A 1 267 ? -4.542 7.856 29.052 1.00 73.75 267 ASP A CA 1
ATOM 1939 C C . ASP A 1 267 ? -4.028 7.073 27.822 1.00 73.75 267 ASP A C 1
ATOM 1941 O O . ASP A 1 267 ? -4.231 5.855 27.686 1.00 73.75 267 ASP A O 1
ATOM 1945 N N . GLY A 1 268 ? -3.291 7.754 26.937 1.00 76.44 268 GLY A N 1
ATOM 1946 C CA . GLY A 1 268 ? -2.686 7.161 25.741 1.00 76.44 268 GLY A CA 1
ATOM 1947 C C . GLY A 1 268 ? -3.704 6.849 24.645 1.00 76.44 268 GLY A C 1
ATOM 1948 O O . GLY A 1 268 ? -3.456 5.968 23.810 1.00 76.44 268 GLY A O 1
ATOM 1949 N N . ALA A 1 269 ? -4.854 7.522 24.686 1.00 87.44 269 ALA A N 1
ATOM 1950 C CA . ALA A 1 269 ? -5.853 7.490 23.635 1.00 87.44 269 ALA A CA 1
ATOM 1951 C C . ALA A 1 269 ? -5.505 8.476 22.521 1.00 87.44 269 ALA A C 1
ATOM 1953 O O . ALA A 1 269 ? -4.729 9.412 22.706 1.00 87.44 269 ALA A O 1
ATOM 1954 N N . CYS A 1 270 ? -6.102 8.257 21.356 1.00 89.56 270 CYS A N 1
ATOM 1955 C CA . CYS A 1 270 ? -5.744 8.969 20.143 1.00 89.56 270 CYS A CA 1
ATOM 1956 C C . CYS A 1 270 ? -6.949 9.548 19.456 1.00 89.56 270 CYS A C 1
ATOM 1958 O O . CYS A 1 270 ? -7.851 8.807 19.072 1.00 89.56 270 CYS A O 1
ATOM 1960 N N . ARG A 1 271 ? -6.943 10.868 19.287 1.00 89.81 271 ARG A N 1
ATOM 1961 C CA . ARG A 1 271 ? -8.033 11.614 18.672 1.00 89.81 271 ARG A CA 1
ATOM 1962 C C . ARG A 1 271 ? -7.699 11.974 17.229 1.00 89.81 271 ARG A C 1
ATOM 1964 O O . ARG A 1 271 ? -6.683 12.599 16.947 1.00 89.81 271 ARG A O 1
ATOM 1971 N N . TYR A 1 272 ? -8.609 11.648 16.322 1.00 88.56 272 TYR A N 1
ATOM 1972 C CA . TYR A 1 272 ? -8.563 12.015 14.913 1.00 88.56 272 TYR A CA 1
ATOM 1973 C C . TYR A 1 272 ? -9.781 12.869 14.598 1.00 88.56 272 TYR A C 1
ATOM 1975 O O . TYR A 1 272 ? -10.910 12.471 14.881 1.00 88.56 272 TYR A O 1
ATOM 1983 N N . SER A 1 273 ? -9.563 14.026 13.987 1.00 87.50 273 SER A N 1
ATOM 1984 C CA . SER A 1 273 ? -10.644 14.937 13.619 1.00 87.50 273 SER A CA 1
ATOM 1985 C C . SER A 1 273 ? -10.759 15.030 12.104 1.00 87.50 273 SER A C 1
ATOM 1987 O O . SER A 1 273 ? -9.766 15.204 11.401 1.00 87.50 273 SER A O 1
ATOM 1989 N N . HIS A 1 274 ? -11.982 14.935 11.595 1.00 87.25 274 HIS A N 1
ATOM 1990 C CA . HIS A 1 274 ? -12.301 15.021 10.176 1.00 87.25 274 HIS A CA 1
ATOM 1991 C C . HIS A 1 274 ? -13.458 16.000 9.962 1.00 87.25 274 HIS A C 1
ATOM 1993 O O . HIS A 1 274 ? -14.329 16.139 10.811 1.00 87.25 274 HIS A O 1
ATOM 1999 N N . GLN A 1 275 ? -13.460 16.701 8.834 1.00 86.62 275 GLN A N 1
ATOM 2000 C CA . GLN A 1 275 ? -14.477 17.669 8.441 1.00 86.62 275 GLN A CA 1
ATOM 2001 C C . GLN A 1 275 ? -15.321 17.113 7.298 1.00 86.62 275 GLN A C 1
ATOM 2003 O O . GLN A 1 275 ? -14.778 16.663 6.286 1.00 86.62 275 GLN A O 1
ATOM 2008 N N . HIS A 1 276 ? -16.638 17.230 7.431 1.00 85.44 276 HIS A N 1
ATOM 2009 C CA . HIS A 1 276 ? -17.605 17.058 6.354 1.00 85.44 276 HIS A CA 1
ATOM 2010 C C . HIS A 1 276 ? -18.450 18.332 6.239 1.00 85.44 276 HIS A C 1
ATOM 2012 O O . HIS A 1 276 ? -19.313 18.605 7.074 1.00 85.44 276 HIS A O 1
ATOM 2018 N N . GLY A 1 277 ? -18.183 19.158 5.224 1.00 85.12 277 GLY A N 1
ATOM 2019 C CA . GLY A 1 277 ? -18.784 20.491 5.140 1.00 85.12 277 GLY A CA 1
ATOM 2020 C C . GLY A 1 277 ? -18.377 21.358 6.337 1.00 85.12 277 GLY A C 1
ATOM 2021 O O . GLY A 1 277 ? -17.204 21.698 6.471 1.00 85.12 277 GLY A O 1
ATOM 2022 N N . THR A 1 278 ? -19.343 21.720 7.184 1.00 84.50 278 THR A N 1
ATOM 2023 C CA . THR A 1 278 ? -19.126 22.451 8.450 1.00 84.50 278 THR A CA 1
ATOM 2024 C C . THR A 1 278 ? -19.158 21.551 9.686 1.00 84.50 278 THR A C 1
ATOM 2026 O O . THR A 1 278 ? -19.002 22.042 10.801 1.00 84.50 278 THR A O 1
ATOM 2029 N N . GLU A 1 279 ? -19.427 20.258 9.511 1.00 87.00 279 GLU A N 1
ATOM 2030 C CA . GLU A 1 279 ? -19.548 19.295 10.601 1.00 87.00 279 GLU A CA 1
ATOM 2031 C C . GLU A 1 279 ? -18.198 18.638 10.888 1.00 87.00 279 GLU A C 1
ATOM 2033 O O . GLU A 1 279 ? -17.441 18.311 9.972 1.00 87.00 279 GLU A O 1
ATOM 2038 N N . THR A 1 280 ? -17.921 18.402 12.171 1.00 88.38 280 THR A N 1
ATOM 2039 C CA . THR A 1 280 ? -16.725 17.681 12.618 1.00 88.38 280 THR A CA 1
ATOM 2040 C C . THR A 1 280 ? -17.101 16.265 13.039 1.00 88.38 280 THR A C 1
ATOM 2042 O O . THR A 1 280 ? -18.006 16.073 13.848 1.00 88.38 280 THR A O 1
ATOM 2045 N N . LEU A 1 281 ? -16.388 15.286 12.492 1.00 89.94 281 LEU A N 1
ATOM 2046 C CA . LEU A 1 281 ? -16.358 13.907 12.961 1.00 89.94 281 LEU A CA 1
ATOM 2047 C C . LEU A 1 281 ? -15.097 13.711 13.796 1.00 89.94 281 LEU A C 1
ATOM 2049 O O . LEU A 1 281 ? -13.996 14.042 13.349 1.00 89.94 281 LEU A O 1
ATOM 2053 N N . THR A 1 282 ? -15.247 13.146 14.984 1.00 91.31 282 THR A N 1
ATOM 2054 C CA . THR A 1 282 ? -14.129 12.832 15.869 1.00 91.31 282 THR A CA 1
ATOM 2055 C C . THR A 1 282 ? -14.069 11.333 16.081 1.00 91.31 282 THR A C 1
ATOM 2057 O O . THR A 1 282 ? -15.030 10.727 16.536 1.00 91.31 282 THR A O 1
ATOM 2060 N N . THR A 1 283 ? -12.932 10.728 15.769 1.00 92.25 283 THR A N 1
ATOM 2061 C CA . THR A 1 283 ? -12.652 9.327 16.076 1.00 92.25 283 THR A CA 1
ATOM 2062 C C . THR A 1 283 ? -11.661 9.276 17.222 1.00 92.25 283 THR A C 1
ATOM 2064 O O . THR A 1 283 ? -10.623 9.933 17.159 1.00 92.25 283 THR A O 1
ATOM 2067 N N . VAL A 1 284 ? -11.962 8.512 18.265 1.00 92.50 284 VAL A N 1
ATOM 2068 C CA . VAL A 1 284 ? -11.031 8.253 19.366 1.00 92.50 284 VAL A CA 1
ATOM 2069 C C . VAL A 1 284 ? -10.708 6.770 19.395 1.00 92.50 284 VAL A C 1
ATOM 2071 O O . VAL A 1 284 ? -11.604 5.947 19.241 1.00 92.50 284 VAL A O 1
ATOM 2074 N N . ILE A 1 285 ? -9.432 6.427 19.561 1.00 90.94 285 ILE A N 1
ATOM 2075 C CA . ILE A 1 285 ? -8.953 5.041 19.581 1.00 90.94 285 ILE A CA 1
ATOM 2076 C C . ILE A 1 285 ? -8.062 4.825 20.800 1.00 90.94 285 ILE A C 1
ATOM 2078 O O . ILE A 1 285 ? -7.168 5.627 21.074 1.00 90.94 285 ILE A O 1
ATOM 2082 N N . GLY A 1 286 ? -8.288 3.723 21.513 1.00 89.12 286 GLY A N 1
ATOM 2083 C CA . GLY A 1 286 ? -7.426 3.283 22.603 1.00 89.12 286 GLY A CA 1
ATOM 2084 C C . GLY A 1 286 ? -7.677 3.993 23.930 1.00 89.12 286 GLY A C 1
ATOM 2085 O O . GLY A 1 286 ? -6.782 4.003 24.774 1.00 89.12 286 GLY A O 1
ATOM 2086 N N . ALA A 1 287 ? -8.854 4.577 24.147 1.00 90.81 287 ALA A N 1
ATOM 2087 C CA . ALA A 1 287 ? -9.202 5.122 25.459 1.00 90.81 287 ALA A CA 1
ATOM 2088 C C . ALA A 1 287 ? -9.667 4.019 26.418 1.00 90.81 287 ALA A C 1
ATOM 2090 O O . ALA A 1 287 ? -9.939 2.906 25.964 1.00 90.81 287 ALA A O 1
ATOM 2091 N N . PRO A 1 288 ? -9.737 4.276 27.736 1.00 91.19 288 PRO A N 1
ATOM 2092 C CA . PRO A 1 288 ? -10.255 3.303 28.691 1.00 91.19 288 PRO A CA 1
ATOM 2093 C C . PRO A 1 288 ? -11.646 2.805 28.292 1.00 91.19 288 PRO A C 1
ATOM 2095 O O . PRO A 1 288 ? -12.456 3.551 27.736 1.00 91.19 288 PRO A O 1
ATOM 2098 N N . GLU A 1 289 ? -11.938 1.536 28.542 1.00 91.44 289 GLU A N 1
ATOM 2099 C CA . GLU A 1 289 ? -13.279 1.001 28.315 1.00 91.44 289 GLU A CA 1
ATOM 2100 C C . GLU A 1 289 ? -14.344 1.798 29.096 1.00 91.44 289 GLU A C 1
ATOM 2102 O O . GLU A 1 289 ? -14.122 2.210 30.234 1.00 91.44 289 GLU A O 1
ATOM 2107 N N . GLY A 1 290 ? -15.491 2.065 28.460 1.00 87.81 290 GLY A N 1
ATOM 2108 C CA . GLY A 1 290 ? -16.577 2.861 29.048 1.00 87.81 290 GLY A CA 1
ATOM 2109 C C . GLY A 1 290 ? -16.386 4.383 28.994 1.00 87.81 290 GLY A C 1
ATOM 2110 O O . GLY A 1 290 ? -17.238 5.106 29.498 1.00 87.81 290 GLY A O 1
ATOM 2111 N N . SER A 1 291 ? -15.310 4.883 28.375 1.00 90.94 291 SER A N 1
ATOM 2112 C CA . SER A 1 291 ? -15.071 6.331 28.209 1.00 90.94 291 SER A CA 1
ATOM 2113 C C . SER A 1 291 ? -15.749 6.954 26.981 1.00 90.94 291 SER A C 1
ATOM 2115 O O . SER A 1 291 ? -15.695 8.172 26.802 1.00 90.94 291 SER A O 1
ATOM 2117 N N . ALA A 1 292 ? -16.389 6.139 26.137 1.00 90.69 292 ALA A N 1
ATOM 2118 C CA . ALA A 1 292 ? -17.117 6.628 24.976 1.00 90.69 292 ALA A CA 1
ATOM 2119 C C . ALA A 1 292 ? -18.304 7.513 25.411 1.00 90.69 292 ALA A C 1
ATOM 2121 O O . ALA A 1 292 ? -19.017 7.160 26.354 1.00 90.69 292 ALA A O 1
ATOM 2122 N N . PRO A 1 293 ? -18.539 8.651 24.738 1.00 92.00 293 PRO A N 1
ATOM 2123 C CA . PRO A 1 293 ? -19.669 9.511 25.048 1.00 92.00 293 PRO A CA 1
ATOM 2124 C C . PRO A 1 293 ? -20.990 8.845 24.632 1.00 92.00 293 PRO A C 1
ATOM 2126 O O . PRO A 1 293 ? -21.026 8.045 23.696 1.00 92.00 293 PRO A O 1
ATOM 2129 N N . GLU A 1 294 ? -22.087 9.197 25.308 1.00 89.75 294 GLU A N 1
ATOM 2130 C CA . GLU A 1 294 ? -23.418 8.622 25.041 1.00 89.75 294 GLU A CA 1
ATOM 2131 C C . GLU A 1 294 ? -23.918 8.886 23.610 1.00 89.75 294 GLU A C 1
ATOM 2133 O O . GLU A 1 294 ? -24.718 8.118 23.085 1.00 89.75 294 GLU A O 1
ATOM 2138 N N . ASP A 1 295 ? -23.442 9.958 22.971 1.00 89.56 295 ASP A N 1
ATOM 2139 C CA . ASP A 1 295 ? -23.797 10.361 21.609 1.00 89.56 295 ASP A CA 1
ATOM 2140 C C . ASP A 1 295 ? -22.837 9.817 20.534 1.00 89.56 295 ASP A C 1
ATOM 2142 O O . ASP A 1 295 ? -22.852 10.278 19.388 1.00 89.56 295 ASP A O 1
ATOM 2146 N N . ALA A 1 296 ? -21.996 8.837 20.877 1.00 93.50 296 ALA A N 1
ATOM 2147 C CA . ALA A 1 296 ? -21.168 8.147 19.899 1.00 93.50 296 ALA A CA 1
ATOM 2148 C C . ALA A 1 296 ? -22.037 7.466 18.825 1.00 93.50 296 ALA A C 1
ATOM 2150 O O . ALA A 1 296 ? -23.002 6.764 19.116 1.00 93.50 296 ALA A O 1
ATOM 2151 N N . LEU A 1 297 ? -21.658 7.657 17.560 1.00 94.06 297 LEU A N 1
ATOM 2152 C CA . LEU A 1 297 ? -22.311 7.047 16.401 1.00 94.06 297 LEU A CA 1
ATOM 2153 C C . LEU A 1 297 ? -22.001 5.554 16.279 1.00 94.06 297 LEU A C 1
ATOM 2155 O O . LEU A 1 297 ? -22.792 4.808 15.720 1.00 94.06 297 LEU A O 1
ATOM 2159 N N . VAL A 1 298 ? -20.819 5.149 16.738 1.00 95.81 298 VAL A N 1
ATOM 2160 C CA . VAL A 1 298 ? -20.374 3.757 16.821 1.00 95.81 298 VAL A CA 1
ATOM 2161 C C . VAL A 1 298 ? -19.328 3.668 17.923 1.00 95.81 298 VAL A C 1
ATOM 2163 O O . VAL A 1 298 ? -18.473 4.551 18.034 1.00 95.81 298 VAL A O 1
ATOM 2166 N N . THR A 1 299 ? -19.382 2.592 18.701 1.00 96.19 299 THR A N 1
ATOM 2167 C CA . THR A 1 299 ? -18.431 2.297 19.774 1.00 96.19 299 THR A CA 1
ATOM 2168 C C . THR A 1 299 ? -18.075 0.822 19.730 1.00 96.19 299 THR A C 1
ATOM 2170 O O . THR A 1 299 ? -18.949 -0.033 19.605 1.00 96.19 299 THR A O 1
ATOM 2173 N N . VAL A 1 300 ? -16.790 0.523 19.874 1.00 95.50 300 VAL A N 1
ATOM 2174 C CA . VAL A 1 300 ? -16.276 -0.832 20.063 1.00 95.50 300 VAL A CA 1
ATOM 2175 C C . VAL A 1 300 ? -15.350 -0.864 21.272 1.00 95.50 300 VAL A C 1
ATOM 2177 O O . VAL A 1 300 ? -14.674 0.123 21.572 1.00 95.50 300 VAL A O 1
ATOM 2180 N N . SER A 1 301 ? -15.297 -2.013 21.938 1.00 94.00 301 SER A N 1
ATOM 2181 C CA . SER A 1 301 ? -14.418 -2.258 23.081 1.00 94.00 301 SER A CA 1
ATOM 2182 C C . SER A 1 301 ? -13.685 -3.586 22.912 1.00 94.00 301 SER A C 1
ATOM 2184 O O . SER A 1 301 ? -14.212 -4.518 22.304 1.00 94.00 301 SER A O 1
ATOM 2186 N N . GLY A 1 302 ? -12.472 -3.666 23.448 1.00 87.62 302 GLY A N 1
ATOM 2187 C CA . GLY A 1 302 ? -11.608 -4.842 23.402 1.00 87.62 302 GLY A CA 1
ATOM 2188 C C . GLY A 1 302 ? -10.358 -4.620 24.249 1.00 87.62 302 GLY A C 1
ATOM 2189 O O . GLY A 1 302 ? -9.855 -3.501 24.318 1.00 87.62 302 GLY A O 1
ATOM 2190 N N . ASP A 1 303 ? -9.888 -5.663 24.936 1.00 85.94 303 ASP A N 1
ATOM 2191 C CA . ASP A 1 303 ? -8.667 -5.639 25.760 1.00 85.94 303 ASP A CA 1
ATOM 2192 C C . ASP A 1 303 ? -8.599 -4.478 26.782 1.00 85.94 303 ASP A C 1
ATOM 2194 O O . ASP A 1 303 ? -7.548 -3.879 27.022 1.00 85.94 303 ASP A O 1
ATOM 2198 N N . GLY A 1 304 ? -9.744 -4.137 27.392 1.00 89.12 304 GLY A N 1
ATOM 2199 C CA . GLY A 1 304 ? -9.872 -3.044 28.369 1.00 89.12 304 GLY A CA 1
ATOM 2200 C C . GLY A 1 304 ? -9.768 -1.637 27.767 1.00 89.12 304 GLY A C 1
ATOM 2201 O O . GLY A 1 304 ? -9.620 -0.648 28.492 1.00 89.12 304 GLY A O 1
ATOM 2202 N N . ARG A 1 305 ? -9.819 -1.535 26.437 1.00 91.62 305 ARG A N 1
ATOM 2203 C CA . ARG A 1 305 ? -9.773 -0.296 25.663 1.00 91.62 305 ARG A CA 1
ATOM 2204 C C . ARG A 1 305 ? -11.059 -0.138 24.854 1.00 91.62 305 ARG A C 1
ATOM 2206 O O . ARG A 1 305 ? -11.780 -1.100 24.606 1.00 91.62 305 ARG A O 1
ATOM 2213 N N . SER A 1 306 ? -11.336 1.086 24.425 1.00 93.62 306 SER A N 1
ATOM 2214 C CA . SER A 1 306 ? -12.444 1.414 23.535 1.00 93.62 306 SER A CA 1
ATOM 2215 C C . SER A 1 306 ? -12.009 2.329 22.395 1.00 93.62 306 SER A C 1
ATOM 2217 O O . SER A 1 306 ? -11.016 3.062 22.480 1.00 93.62 306 SER A O 1
ATOM 2219 N N . ALA A 1 307 ? -12.753 2.243 21.298 1.00 93.56 307 ALA A N 1
ATOM 2220 C CA . ALA A 1 307 ? -12.657 3.132 20.157 1.00 93.56 307 ALA A CA 1
ATOM 2221 C C . ALA A 1 307 ? -14.064 3.540 19.714 1.00 93.56 307 ALA A C 1
ATOM 2223 O O . ALA A 1 307 ? -14.979 2.717 19.708 1.00 93.56 307 ALA A O 1
ATOM 2224 N N . TRP A 1 308 ? -14.250 4.802 19.344 1.00 95.06 308 TRP A N 1
ATOM 2225 C CA . TRP A 1 308 ? -15.553 5.320 18.931 1.00 95.06 308 TRP A CA 1
ATOM 2226 C C . TRP A 1 308 ? -15.438 6.431 17.899 1.00 95.06 308 TRP A C 1
ATOM 2228 O O . TRP A 1 308 ? -14.389 7.059 17.738 1.00 95.06 308 TRP A O 1
ATOM 2238 N N . VAL A 1 309 ? -16.556 6.700 17.229 1.00 93.81 309 VAL A N 1
ATOM 2239 C CA . VAL A 1 309 ? -16.740 7.875 16.374 1.00 93.81 309 VAL A CA 1
ATOM 2240 C C . VAL A 1 309 ? -17.891 8.701 16.919 1.00 93.81 309 VAL A C 1
ATOM 2242 O O . VAL A 1 309 ? -18.971 8.171 17.153 1.00 93.81 309 VAL A O 1
ATOM 2245 N N . SER A 1 310 ? -17.682 10.000 17.087 1.00 92.62 310 SER A N 1
ATOM 2246 C CA . SER A 1 310 ? -18.710 10.968 17.462 1.00 92.62 310 SER A CA 1
ATOM 2247 C C . SER A 1 310 ? -18.839 12.078 16.417 1.00 92.62 310 SER A C 1
ATOM 2249 O O . SER A 1 310 ? -17.943 12.321 15.602 1.00 92.62 310 SER A O 1
ATOM 2251 N N . GLY A 1 311 ? -19.997 12.732 16.419 1.00 89.25 311 GLY A N 1
ATOM 2252 C CA . GLY A 1 311 ? -20.387 13.762 15.462 1.00 89.25 311 GLY A CA 1
ATOM 2253 C C . GLY A 1 311 ? -21.857 13.611 15.085 1.00 89.25 311 GLY A C 1
ATOM 2254 O O . GLY A 1 311 ? -22.570 12.760 15.611 1.00 89.25 311 GLY A O 1
ATOM 2255 N N . ARG A 1 312 ? -22.347 14.427 14.150 1.00 86.69 312 ARG A N 1
ATOM 2256 C CA . ARG A 1 312 ? -23.729 14.269 13.676 1.00 86.69 312 ARG A CA 1
ATOM 2257 C C . ARG A 1 312 ? -23.856 13.037 12.786 1.00 86.69 312 ARG A C 1
ATOM 2259 O O . ARG A 1 312 ? -23.077 12.880 11.851 1.00 86.69 312 ARG A O 1
ATOM 2266 N N . ALA A 1 313 ? -24.911 12.245 12.976 1.00 81.94 313 ALA A N 1
ATOM 2267 C CA . ALA A 1 313 ? -25.199 11.081 12.131 1.00 81.94 313 ALA A CA 1
ATOM 2268 C C . ALA A 1 313 ? -25.274 11.434 10.632 1.00 81.94 313 ALA A C 1
ATOM 2270 O O . ALA A 1 313 ? -24.825 10.668 9.789 1.00 81.94 313 ALA A O 1
ATOM 2271 N N . ALA A 1 314 ? -25.756 12.636 10.289 1.00 83.56 314 ALA A N 1
ATOM 2272 C CA . ALA A 1 314 ? -25.772 13.125 8.908 1.00 83.56 314 ALA A CA 1
ATOM 2273 C C . ALA A 1 314 ? -24.368 13.285 8.291 1.00 83.56 314 ALA A C 1
ATOM 2275 O O . ALA A 1 314 ? -24.226 13.179 7.077 1.00 83.56 314 ALA A O 1
ATOM 2276 N N . ALA A 1 315 ? -23.338 13.520 9.110 1.00 83.62 315 ALA A N 1
ATOM 2277 C CA . ALA A 1 315 ? -21.952 13.596 8.661 1.00 83.62 315 ALA A CA 1
ATOM 2278 C C . ALA A 1 315 ? -21.326 12.207 8.453 1.00 83.62 315 ALA A C 1
ATOM 2280 O O . ALA A 1 315 ? -20.349 12.095 7.722 1.00 83.62 315 ALA A O 1
ATOM 2281 N N . CYS A 1 316 ? -21.884 11.148 9.049 1.00 88.75 316 CYS A N 1
ATOM 2282 C CA . CYS A 1 316 ? -21.471 9.773 8.777 1.00 88.75 316 CYS A CA 1
ATOM 2283 C C . CYS A 1 316 ? -22.641 8.777 8.886 1.00 88.75 316 CYS A C 1
ATOM 2285 O O . CYS A 1 316 ? -22.736 8.036 9.867 1.00 88.75 316 CYS A O 1
ATOM 2287 N N . PRO A 1 317 ? -23.529 8.711 7.876 1.00 88.12 317 PRO A N 1
ATOM 2288 C CA . PRO A 1 317 ? -24.709 7.843 7.925 1.00 88.12 317 PRO A CA 1
ATOM 2289 C C . PRO A 1 317 ? -24.387 6.349 8.069 1.00 88.12 317 PRO A C 1
ATOM 2291 O O . PRO A 1 317 ? -25.207 5.587 8.569 1.00 88.12 317 PRO A O 1
ATOM 2294 N N . GLY A 1 318 ? -23.204 5.922 7.616 1.00 89.69 318 GLY A N 1
ATOM 2295 C CA . GLY A 1 318 ? -22.737 4.536 7.683 1.00 89.69 318 GLY A CA 1
ATOM 2296 C C . GLY A 1 318 ? -21.691 4.263 8.766 1.00 89.69 318 GLY A C 1
ATOM 2297 O O . GLY A 1 318 ? -20.882 3.357 8.582 1.00 89.69 318 GLY A O 1
ATOM 2298 N N . ALA A 1 319 ? -21.676 5.030 9.864 1.00 90.69 319 ALA A N 1
ATOM 2299 C CA . ALA A 1 319 ? -20.672 4.917 10.931 1.00 90.69 319 ALA A CA 1
ATOM 2300 C C . ALA A 1 319 ? -20.481 3.484 11.460 1.00 90.69 319 ALA A C 1
ATOM 2302 O O . ALA A 1 319 ? -19.347 3.061 11.660 1.00 90.69 319 ALA A O 1
ATOM 2303 N N . GLU A 1 320 ? -21.555 2.701 11.584 1.00 90.62 320 GLU A N 1
ATOM 2304 C CA . GLU A 1 320 ? -21.519 1.296 12.028 1.00 90.62 320 GLU A CA 1
ATOM 2305 C C . GLU A 1 320 ? -20.582 0.406 11.192 1.00 90.62 320 GLU A C 1
ATOM 2307 O O . GLU A 1 320 ? -19.996 -0.554 11.691 1.00 90.62 320 GLU A O 1
ATOM 2312 N N . ARG A 1 321 ? -20.356 0.748 9.915 1.00 90.25 321 ARG A N 1
ATOM 2313 C CA . ARG A 1 321 ? -19.429 0.012 9.037 1.00 90.25 321 ARG A CA 1
ATOM 2314 C C . ARG A 1 321 ? -17.965 0.152 9.460 1.00 90.25 321 ARG A C 1
ATOM 2316 O O . ARG A 1 321 ? -17.125 -0.590 8.961 1.00 90.25 321 ARG A O 1
ATOM 2323 N N . LEU A 1 322 ? -17.653 1.083 10.363 1.00 88.94 322 LEU A N 1
ATOM 2324 C CA . LEU A 1 322 ? -16.319 1.241 10.942 1.00 88.94 322 LEU A CA 1
ATOM 2325 C C . LEU A 1 322 ? -16.049 0.255 12.074 1.00 88.94 322 LEU A C 1
ATOM 2327 O O . LEU A 1 322 ? -14.881 0.069 12.398 1.00 88.94 322 LEU A O 1
ATOM 2331 N N . ALA A 1 323 ? -17.066 -0.382 12.667 1.00 90.50 323 ALA A N 1
ATOM 2332 C CA . ALA A 1 323 ? -16.869 -1.244 13.832 1.00 90.50 323 ALA A CA 1
ATOM 2333 C C . ALA A 1 323 ? -15.786 -2.324 13.615 1.00 90.50 323 ALA A C 1
ATOM 2335 O O . ALA A 1 323 ? -14.867 -2.382 14.431 1.00 90.50 323 ALA A O 1
ATOM 2336 N N . PRO A 1 324 ? -15.767 -3.093 12.501 1.00 86.38 324 PRO A N 1
ATOM 2337 C CA . PRO A 1 324 ? -14.717 -4.089 12.270 1.00 86.38 324 PRO A CA 1
ATOM 2338 C C . PRO A 1 324 ? -13.314 -3.475 12.202 1.00 86.38 324 PRO A C 1
ATOM 2340 O O . PRO A 1 324 ? -12.367 -4.026 12.761 1.00 86.38 324 PRO A O 1
ATOM 2343 N N . LEU A 1 325 ? -13.184 -2.308 11.559 1.00 84.50 325 LEU A N 1
ATOM 2344 C CA . LEU A 1 325 ? -11.917 -1.589 11.483 1.00 84.50 325 LEU A CA 1
ATOM 2345 C C . LEU A 1 325 ? -11.481 -1.102 12.867 1.00 84.50 325 LEU A C 1
ATOM 2347 O O . LEU A 1 325 ? -10.336 -1.314 13.245 1.00 84.50 325 LEU A O 1
ATOM 2351 N N . LEU A 1 326 ? -12.371 -0.466 13.629 1.00 87.81 326 LEU A N 1
ATOM 2352 C CA . LEU A 1 326 ? -12.054 0.047 14.961 1.00 87.81 326 LEU A CA 1
ATOM 2353 C C . LEU A 1 326 ? -11.669 -1.086 15.916 1.00 87.81 326 LEU A C 1
ATOM 2355 O O . LEU A 1 326 ? -10.702 -0.942 16.656 1.00 87.81 326 LEU A O 1
ATOM 2359 N N . THR A 1 327 ? -12.351 -2.233 15.850 1.00 86.62 327 THR A N 1
ATOM 2360 C CA . THR A 1 327 ? -11.967 -3.433 16.603 1.00 86.62 327 THR A CA 1
ATOM 2361 C C . THR A 1 327 ? -10.586 -3.910 16.176 1.00 86.62 327 THR A C 1
ATOM 2363 O O . THR A 1 327 ? -9.757 -4.206 17.025 1.00 86.62 327 THR A O 1
ATOM 2366 N N . SER A 1 328 ? -10.296 -3.911 14.872 1.00 78.12 328 SER A N 1
ATOM 2367 C CA . SER A 1 328 ? -8.962 -4.233 14.362 1.00 78.12 328 SER A CA 1
ATOM 2368 C C . SER A 1 328 ? -7.904 -3.176 14.673 1.00 78.12 328 SER A C 1
ATOM 2370 O O . SER A 1 328 ? -6.756 -3.388 14.305 1.00 78.12 328 SER A O 1
ATOM 2372 N N . LEU A 1 329 ? -8.268 -2.038 15.277 1.00 79.62 329 LEU A N 1
ATOM 2373 C CA . LEU A 1 329 ? -7.350 -0.988 15.713 1.00 79.62 329 LEU A CA 1
ATOM 2374 C C . LEU A 1 329 ? -7.114 -1.004 17.229 1.00 79.62 329 LEU A C 1
ATOM 2376 O O . LEU A 1 329 ? -6.117 -0.425 17.654 1.00 79.62 329 LEU A O 1
ATOM 2380 N N . LEU A 1 330 ? -7.935 -1.696 18.023 1.00 81.12 330 LEU A N 1
ATOM 2381 C CA . LEU A 1 330 ? -7.649 -1.994 19.434 1.00 81.12 330 LEU A CA 1
ATOM 2382 C C . LEU A 1 330 ? -6.586 -3.093 19.558 1.00 81.12 330 LEU A C 1
ATOM 2384 O O . LEU A 1 330 ? -5.741 -2.961 20.467 1.00 81.12 330 LEU A O 1
#

Radius of gyration: 21.69 Å; chains: 1; bounding box: 47×71×53 Å